Protein AF-G0EDU7-F1 (afdb_monomer)

Structure (mmCIF, N/CA/C/O backbone):
data_AF-G0EDU7-F1
#
_entry.id   AF-G0EDU7-F1
#
loop_
_atom_site.group_PDB
_atom_site.id
_atom_site.type_symbol
_atom_site.label_atom_id
_atom_site.label_alt_id
_atom_site.label_comp_id
_atom_site.label_asym_id
_atom_site.label_entity_id
_atom_site.label_seq_id
_atom_site.pdbx_PDB_ins_code
_atom_site.Cartn_x
_atom_site.Cartn_y
_atom_site.Cartn_z
_atom_site.occupancy
_atom_site.B_iso_or_equiv
_atom_site.auth_seq_id
_atom_site.auth_comp_id
_atom_site.auth_asym_id
_atom_site.auth_atom_id
_atom_site.pdbx_PDB_model_num
ATOM 1 N N . MET A 1 1 ? -3.456 8.277 18.766 1.00 66.62 1 MET A N 1
ATOM 2 C CA . MET A 1 1 ? -2.476 7.900 17.724 1.00 66.62 1 M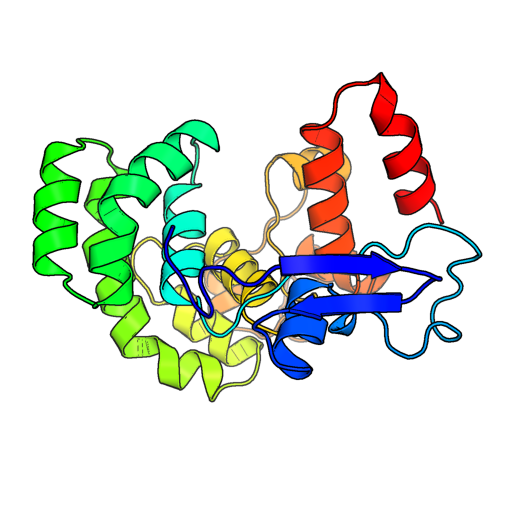ET A CA 1
ATOM 3 C C . MET A 1 1 ? -2.347 6.386 17.787 1.00 66.62 1 MET A C 1
ATOM 5 O O . MET A 1 1 ? -2.400 5.863 18.892 1.00 66.62 1 MET A O 1
ATOM 9 N N . TYR A 1 2 ? -2.324 5.695 16.650 1.00 85.62 2 TYR A N 1
ATOM 10 C CA . TYR A 1 2 ? -2.409 4.233 16.597 1.00 85.62 2 TYR A CA 1
ATOM 11 C C . TYR A 1 2 ? -1.360 3.681 15.631 1.00 85.62 2 TYR A C 1
ATOM 13 O O . TYR A 1 2 ? -1.034 4.357 14.657 1.00 85.62 2 TYR A O 1
ATOM 21 N N . GLY A 1 3 ? -0.895 2.457 15.873 1.00 89.06 3 GLY A N 1
ATOM 22 C CA . GLY A 1 3 ? 0.097 1.778 15.040 1.00 89.06 3 GLY A CA 1
ATOM 23 C C . GLY A 1 3 ? 1.295 1.268 15.835 1.00 89.06 3 GLY A C 1
ATOM 24 O O . GLY A 1 3 ? 1.445 1.538 17.034 1.00 89.06 3 GLY A O 1
ATOM 25 N N . TRP A 1 4 ? 2.138 0.502 15.158 1.00 92.94 4 TRP A N 1
ATOM 26 C CA . TRP A 1 4 ? 3.380 -0.038 15.681 1.00 92.94 4 TRP A CA 1
ATOM 27 C C . TRP A 1 4 ? 4.278 1.093 16.191 1.00 92.94 4 TRP A C 1
ATOM 29 O O . TRP A 1 4 ? 4.476 2.090 15.502 1.00 92.94 4 TRP A O 1
ATOM 39 N N . ARG A 1 5 ? 4.794 0.949 17.422 1.00 92.69 5 ARG A N 1
ATOM 40 C CA . ARG A 1 5 ? 5.644 1.957 18.093 1.00 92.69 5 ARG A CA 1
ATOM 41 C C . ARG A 1 5 ? 5.037 3.367 18.106 1.00 92.69 5 ARG A C 1
ATOM 43 O O . ARG A 1 5 ? 5.732 4.361 17.906 1.00 92.69 5 ARG A O 1
ATOM 50 N N . THR A 1 6 ? 3.730 3.464 18.351 1.00 91.31 6 THR A N 1
ATOM 51 C CA . THR A 1 6 ? 3.069 4.759 18.559 1.00 91.31 6 THR A CA 1
ATOM 52 C C . THR A 1 6 ? 3.861 5.611 19.561 1.00 91.31 6 THR A C 1
ATOM 54 O O . THR A 1 6 ? 4.122 5.161 20.674 1.00 91.31 6 THR A O 1
ATOM 57 N N . GLY A 1 7 ? 4.218 6.836 19.163 1.00 91.69 7 GLY A N 1
ATOM 58 C CA . GLY A 1 7 ? 5.042 7.752 19.959 1.00 91.69 7 GLY A CA 1
ATOM 59 C C . GLY A 1 7 ? 6.528 7.774 19.586 1.00 91.69 7 GLY A C 1
ATOM 60 O O . GLY A 1 7 ? 7.244 8.621 20.106 1.00 91.69 7 GLY A O 1
ATOM 61 N N . ALA A 1 8 ? 6.988 6.905 18.677 1.00 93.00 8 ALA A N 1
ATOM 62 C CA . ALA A 1 8 ? 8.341 6.987 18.134 1.00 93.00 8 ALA A CA 1
ATOM 63 C C . ALA A 1 8 ? 8.564 8.298 17.362 1.00 93.00 8 ALA A C 1
ATOM 65 O O . ALA A 1 8 ? 7.668 8.795 16.671 1.00 93.00 8 ALA A O 1
ATOM 66 N N . ILE A 1 9 ? 9.778 8.837 17.462 1.00 91.62 9 ILE A N 1
ATOM 67 C CA . ILE A 1 9 ? 10.173 10.110 16.851 1.00 91.62 9 ILE A CA 1
ATOM 68 C C . ILE A 1 9 ? 11.359 9.855 15.931 1.00 91.62 9 ILE A C 1
ATOM 70 O O . ILE A 1 9 ? 12.332 9.226 16.337 1.00 91.62 9 ILE A O 1
ATOM 74 N N . LEU A 1 10 ? 11.279 10.356 14.698 1.00 86.94 10 LEU A N 1
ATOM 75 C CA . LEU A 1 10 ? 12.377 10.329 13.735 1.00 86.94 10 LEU A CA 1
ATOM 76 C C . LEU A 1 10 ? 12.839 11.757 13.466 1.00 86.94 10 LEU A C 1
ATOM 78 O O . LEU A 1 10 ? 12.017 12.644 13.231 1.00 86.94 10 LEU A O 1
ATOM 82 N N . TRP A 1 11 ? 14.150 11.962 13.442 1.00 85.94 11 TRP A N 1
ATOM 83 C CA . TRP A 1 11 ? 14.758 13.238 13.068 1.00 85.94 11 TRP A CA 1
ATOM 84 C C . TRP A 1 11 ? 16.013 13.016 12.227 1.00 85.94 11 TRP A C 1
ATOM 86 O O . TRP A 1 11 ? 16.486 11.890 12.064 1.00 85.94 11 TRP A O 1
ATOM 96 N N . ALA A 1 12 ? 16.534 14.099 11.660 1.00 81.75 12 ALA A N 1
ATOM 97 C CA . ALA A 1 12 ? 17.800 14.100 10.946 1.00 81.75 12 ALA A CA 1
ATOM 98 C C . ALA A 1 12 ? 18.801 15.009 11.668 1.00 81.75 12 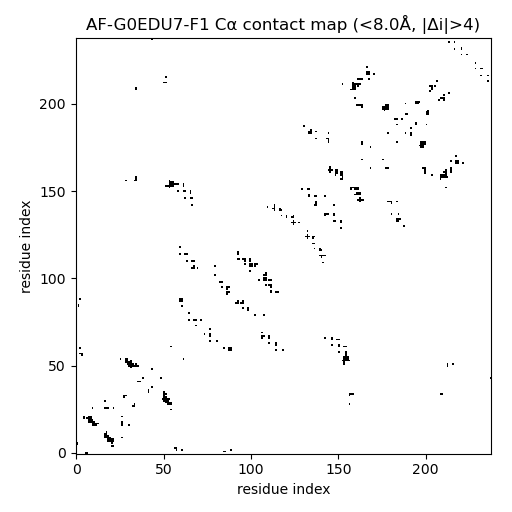ALA A C 1
ATOM 100 O O . ALA A 1 12 ? 18.442 16.110 12.080 1.00 81.75 12 ALA A O 1
ATOM 101 N N . GLU A 1 13 ? 20.043 14.552 11.797 1.00 79.62 13 GLU A N 1
ATOM 102 C CA . GLU A 1 13 ? 21.138 15.256 12.473 1.00 79.62 13 GLU A CA 1
ATOM 103 C C . GLU A 1 13 ? 22.459 14.895 11.788 1.00 79.62 13 GLU A C 1
ATOM 105 O O . GLU A 1 13 ? 22.724 13.718 11.560 1.00 79.62 13 GLU A O 1
ATOM 110 N N . ASP A 1 14 ? 23.266 15.884 11.396 1.00 73.62 14 ASP A N 1
ATOM 111 C CA . ASP A 1 14 ? 24.604 15.689 10.807 1.00 73.62 14 ASP A CA 1
ATOM 112 C C . ASP A 1 14 ? 24.693 14.583 9.734 1.00 73.62 14 ASP A C 1
ATOM 114 O O . ASP A 1 14 ? 25.561 13.707 9.759 1.00 73.62 14 ASP A O 1
ATOM 118 N N . ARG A 1 15 ? 23.769 14.624 8.759 1.00 71.94 15 ARG A N 1
ATOM 119 C CA . ARG A 1 15 ? 23.617 13.642 7.658 1.00 71.94 15 ARG A CA 1
ATOM 120 C C . ARG A 1 15 ? 23.214 12.224 8.099 1.00 71.94 15 ARG A C 1
ATOM 122 O O . ARG A 1 15 ? 23.274 11.295 7.295 1.00 71.94 15 ARG A O 1
ATOM 129 N N . ARG A 1 16 ? 22.781 12.041 9.343 1.00 73.81 16 ARG A N 1
ATOM 130 C CA . ARG A 1 16 ? 22.218 10.795 9.875 1.00 73.81 16 ARG A CA 1
ATOM 131 C C . ARG A 1 16 ? 20.710 10.930 10.016 1.00 73.81 16 ARG A C 1
ATOM 133 O O . ARG A 1 16 ? 20.193 12.027 10.215 1.00 73.81 16 ARG A O 1
ATOM 140 N N . VAL A 1 17 ? 20.017 9.800 9.923 1.00 81.56 17 VAL A N 1
ATOM 141 C CA . VAL A 1 17 ? 18.629 9.689 10.376 1.00 81.56 17 VAL A CA 1
ATOM 142 C C . VAL A 1 17 ? 18.669 8.993 11.725 1.00 81.56 17 VAL A C 1
ATOM 144 O O . VAL A 1 17 ? 19.277 7.930 11.853 1.00 81.56 17 VAL A O 1
ATOM 147 N N . CYS A 1 18 ? 18.054 9.613 12.718 1.00 84.38 18 CYS A N 1
ATOM 148 C CA . CYS A 1 18 ? 18.038 9.172 14.100 1.00 84.38 18 CYS A CA 1
ATOM 149 C C . CYS A 1 18 ? 16.606 8.832 14.518 1.00 84.38 18 CYS A C 1
ATOM 151 O O . CYS A 1 18 ? 15.637 9.241 13.867 1.00 84.38 18 CYS A O 1
ATOM 153 N N . CYS A 1 19 ? 16.478 8.057 15.591 1.00 88.31 19 CYS A N 1
ATOM 154 C CA . CYS A 1 19 ? 15.183 7.650 16.103 1.00 88.31 19 CYS A CA 1
ATOM 155 C C . CYS A 1 19 ? 15.189 7.442 17.612 1.00 88.31 19 CYS A C 1
ATOM 157 O O . CYS A 1 19 ? 16.144 6.902 18.169 1.00 88.31 19 CYS A O 1
ATOM 159 N N . GLU A 1 20 ? 14.073 7.796 18.237 1.00 93.81 20 GLU A N 1
ATOM 160 C CA . GLU A 1 20 ? 13.745 7.494 19.621 1.00 93.81 20 GLU A CA 1
ATOM 161 C C . GLU A 1 20 ? 12.499 6.608 19.639 1.00 93.81 20 GLU A C 1
ATOM 163 O O . GLU A 1 20 ? 11.532 6.849 18.912 1.00 93.81 20 GLU A O 1
ATOM 168 N N . GLY A 1 21 ? 12.532 5.552 20.454 1.00 93.06 21 GLY A N 1
ATOM 169 C CA . GLY A 1 21 ? 11.418 4.613 20.565 1.00 93.06 21 GLY A CA 1
ATOM 170 C C . GLY A 1 21 ? 11.284 3.629 19.398 1.00 93.06 21 GLY A C 1
ATOM 171 O O . GLY A 1 21 ? 10.251 2.969 19.304 1.00 93.06 21 GLY A O 1
ATOM 172 N N . CYS A 1 22 ? 12.302 3.487 18.539 1.00 89.94 22 CYS A N 1
ATOM 173 C CA . CYS A 1 22 ? 12.311 2.490 17.468 1.00 89.94 22 CYS A CA 1
ATOM 174 C C . CYS A 1 22 ? 13.626 1.710 17.346 1.00 89.94 22 CYS A C 1
ATOM 176 O O . CYS A 1 22 ? 14.671 2.097 17.866 1.00 89.94 22 CYS A O 1
ATOM 178 N N . LEU A 1 23 ? 13.548 0.574 16.662 1.00 90.31 23 LEU A N 1
ATOM 179 C CA . LEU A 1 23 ? 14.652 -0.319 16.339 1.00 90.31 23 LEU A CA 1
ATOM 180 C C . LEU A 1 23 ? 15.302 0.063 15.003 1.00 90.31 23 LEU A C 1
ATOM 182 O O . LEU A 1 23 ? 14.703 0.725 14.157 1.00 90.31 23 LEU A O 1
ATOM 186 N N . LEU A 1 24 ? 16.522 -0.422 14.764 1.00 85.38 24 LEU A N 1
ATOM 187 C CA . LE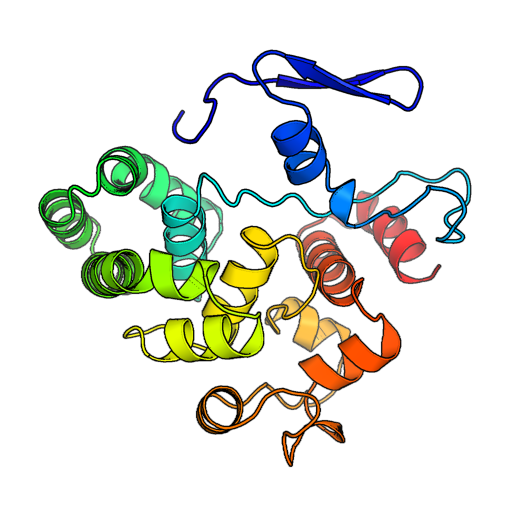U A 1 24 ? 17.271 -0.121 13.538 1.00 85.38 24 LEU A CA 1
ATOM 188 C C . LEU A 1 24 ? 16.524 -0.531 12.255 1.00 85.38 24 LEU A C 1
ATOM 190 O O . LEU A 1 24 ? 16.523 0.206 11.273 1.00 85.38 24 LEU A O 1
ATOM 194 N N . ASN A 1 25 ? 15.875 -1.694 12.245 1.00 87.38 25 ASN A N 1
ATOM 195 C CA . ASN A 1 25 ? 15.089 -2.160 11.099 1.00 87.38 25 ASN A CA 1
ATOM 196 C C . ASN A 1 25 ? 13.840 -1.296 10.845 1.00 87.38 25 ASN A C 1
ATOM 198 O O . ASN A 1 25 ? 13.462 -1.104 9.689 1.00 87.38 25 ASN A O 1
ATOM 202 N N . GLU A 1 26 ? 13.223 -0.768 11.903 1.00 91.62 26 GLU A N 1
ATOM 203 C CA . GLU A 1 26 ? 12.099 0.174 11.836 1.00 91.62 26 GLU A CA 1
ATOM 204 C C . GLU A 1 26 ? 12.579 1.522 11.279 1.00 91.62 26 GLU A C 1
ATOM 206 O O . GLU A 1 26 ? 12.010 2.032 10.316 1.00 91.62 26 GLU A O 1
ATOM 211 N N . LEU A 1 27 ? 13.707 2.037 11.782 1.00 88.44 27 LEU A N 1
ATOM 212 C CA . LEU A 1 27 ? 14.360 3.239 11.266 1.00 88.44 27 LEU A CA 1
ATOM 213 C C . LEU A 1 27 ? 14.691 3.110 9.775 1.00 88.44 27 LEU A C 1
ATOM 215 O O . LEU A 1 27 ? 14.360 4.003 8.999 1.00 88.44 27 LEU A O 1
ATOM 219 N N . ILE A 1 28 ? 15.289 1.995 9.345 1.00 86.44 28 ILE A N 1
ATOM 220 C CA . ILE A 1 28 ? 15.593 1.727 7.929 1.00 86.44 28 ILE A CA 1
ATOM 221 C C . ILE A 1 28 ? 14.313 1.718 7.078 1.00 86.44 28 ILE A C 1
ATOM 223 O O . ILE A 1 28 ? 14.299 2.283 5.983 1.00 86.44 28 ILE A O 1
ATOM 227 N N . ALA A 1 29 ? 13.236 1.103 7.575 1.00 90.00 29 ALA A N 1
ATOM 228 C CA . ALA A 1 29 ? 11.953 1.016 6.880 1.00 90.00 29 ALA A CA 1
ATOM 229 C C . ALA A 1 29 ? 11.286 2.387 6.712 1.00 90.00 29 ALA A C 1
ATOM 231 O O . ALA A 1 29 ? 10.893 2.767 5.608 1.00 90.00 29 ALA A O 1
ATOM 232 N N . TRP A 1 30 ? 11.186 3.145 7.801 1.00 90.06 30 TRP A N 1
ATOM 233 C CA . TRP A 1 30 ? 10.454 4.406 7.840 1.00 90.06 30 TRP A CA 1
ATOM 234 C C . TRP A 1 30 ? 11.227 5.567 7.226 1.00 90.06 30 TRP A C 1
ATOM 236 O O . TRP A 1 30 ? 10.621 6.413 6.574 1.00 90.06 30 TRP A O 1
ATOM 246 N N . SER A 1 31 ? 12.555 5.586 7.356 1.00 85.75 31 SER A N 1
ATOM 247 C CA . SER A 1 31 ? 13.408 6.566 6.665 1.00 85.75 31 SER A CA 1
ATOM 248 C C . SER A 1 31 ? 13.463 6.345 5.151 1.00 85.75 31 SER A C 1
ATOM 250 O O . SER A 1 31 ? 13.850 7.241 4.405 1.00 85.75 31 SER A O 1
ATOM 252 N N . GLY A 1 32 ? 13.098 5.147 4.685 1.00 86.19 32 GLY A N 1
ATOM 253 C CA . GLY A 1 32 ? 13.228 4.758 3.287 1.00 86.19 32 GLY A CA 1
ATOM 254 C C . GLY A 1 32 ? 14.664 4.451 2.854 1.00 86.19 32 GLY A C 1
ATOM 255 O O . GLY A 1 32 ? 14.895 4.238 1.663 1.00 86.19 32 GLY A O 1
ATOM 256 N N . LEU A 1 33 ? 15.611 4.368 3.801 1.00 81.00 33 LEU A N 1
ATOM 257 C CA . LEU A 1 33 ? 17.003 3.985 3.542 1.00 81.00 33 LEU A CA 1
ATOM 258 C C . LEU A 1 33 ? 17.122 2.593 2.912 1.00 81.00 33 LEU A C 1
ATOM 260 O O . LEU A 1 33 ? 18.094 2.314 2.230 1.00 81.00 33 LEU A O 1
ATOM 264 N N . TRP A 1 34 ? 16.123 1.724 3.062 1.00 84.38 34 TRP A N 1
ATOM 265 C CA . TRP A 1 34 ? 16.099 0.428 2.376 1.00 84.38 34 TRP A CA 1
ATOM 266 C C . TRP A 1 34 ? 16.102 0.535 0.838 1.00 84.38 34 TRP A C 1
ATOM 268 O O . TRP A 1 34 ? 16.494 -0.415 0.164 1.00 84.38 34 TRP A O 1
ATOM 278 N N . MET A 1 35 ? 15.662 1.666 0.267 1.00 78.94 35 MET A N 1
ATOM 279 C CA . MET A 1 35 ? 15.722 1.910 -1.182 1.00 78.94 35 MET A CA 1
ATOM 280 C C . MET A 1 35 ? 17.100 2.367 -1.646 1.00 78.94 35 MET A C 1
ATOM 282 O O . MET A 1 35 ? 17.453 2.189 -2.814 1.00 78.94 35 MET A O 1
ATOM 286 N N . THR A 1 36 ? 17.863 2.968 -0.740 1.00 66.31 36 THR A N 1
ATOM 287 C CA . THR A 1 36 ? 19.258 3.305 -0.946 1.00 66.31 36 THR A CA 1
ATOM 288 C C . THR A 1 36 ? 20.083 2.130 -0.432 1.00 66.31 36 THR A C 1
ATOM 290 O O . THR A 1 36 ? 20.423 2.062 0.744 1.00 66.31 36 THR A O 1
ATOM 293 N N . GLY A 1 37 ? 20.502 1.212 -1.305 1.00 56.34 37 GLY A N 1
ATOM 294 C CA . GLY A 1 37 ? 21.804 0.577 -1.031 1.00 56.34 37 GLY A CA 1
ATOM 295 C C . GLY A 1 37 ? 22.886 1.671 -0.869 1.00 56.34 37 GLY A C 1
ATOM 296 O O . GLY A 1 37 ? 22.579 2.854 -1.025 1.00 56.34 37 GLY A O 1
ATOM 297 N N . SER A 1 38 ? 24.126 1.298 -0.536 1.00 41.84 38 SER A N 1
ATOM 298 C CA . SER A 1 38 ? 25.236 2.227 -0.231 1.00 41.84 38 SER A CA 1
ATOM 299 C C . SER A 1 38 ? 25.100 3.604 -0.916 1.00 41.84 38 SER A C 1
ATOM 301 O O . SER A 1 38 ? 24.955 3.644 -2.140 1.00 41.84 38 SER A O 1
ATOM 303 N N . PRO A 1 39 ? 25.172 4.736 -0.184 1.00 38.84 39 PRO A N 1
ATOM 304 C CA . PRO A 1 39 ? 25.014 6.088 -0.739 1.00 38.84 39 PRO A CA 1
ATOM 305 C C . PRO A 1 39 ? 25.857 6.381 -1.995 1.00 38.84 39 PRO A C 1
ATOM 307 O O . PRO A 1 39 ? 25.528 7.281 -2.762 1.00 38.84 39 PRO A O 1
ATOM 310 N N . ARG A 1 40 ? 26.932 5.611 -2.225 1.00 35.94 40 ARG A N 1
ATOM 311 C CA . ARG A 1 40 ? 27.807 5.698 -3.404 1.00 35.94 40 ARG A CA 1
ATOM 312 C C . ARG A 1 40 ? 27.246 5.025 -4.661 1.00 35.94 40 ARG A C 1
ATOM 314 O O . ARG A 1 40 ? 27.572 5.459 -5.759 1.00 35.94 40 ARG A O 1
ATOM 321 N N . ASP A 1 41 ? 26.390 4.018 -4.524 1.00 37.97 41 ASP A N 1
ATOM 322 C CA . ASP A 1 41 ? 25.959 3.148 -5.632 1.00 37.97 41 ASP A CA 1
ATOM 323 C C . ASP A 1 41 ? 24.887 3.789 -6.522 1.00 37.97 41 ASP A C 1
ATOM 325 O O . ASP A 1 41 ? 24.438 3.204 -7.508 1.00 37.97 41 ASP A O 1
ATOM 329 N N . PHE A 1 42 ? 24.447 4.998 -6.175 1.00 41.88 42 PHE A N 1
ATOM 330 C CA . PHE A 1 42 ? 23.214 5.555 -6.707 1.00 41.88 42 PHE A CA 1
ATOM 331 C C . PHE A 1 42 ? 23.335 6.913 -7.380 1.00 41.88 42 PHE A C 1
ATOM 333 O O . PHE A 1 42 ? 22.308 7.401 -7.858 1.00 41.88 42 PHE A O 1
ATOM 340 N N . GLY A 1 43 ? 24.547 7.473 -7.474 1.00 33.62 43 GLY A N 1
ATOM 341 C CA . GLY A 1 43 ? 24.834 8.677 -8.266 1.00 33.62 43 GLY A CA 1
ATOM 342 C C . GLY A 1 43 ? 24.045 9.920 -7.849 1.00 33.62 43 GLY A C 1
ATOM 343 O O . GLY A 1 43 ? 24.037 10.912 -8.571 1.00 33.62 43 GLY A O 1
ATOM 344 N N . LEU A 1 44 ? 23.377 9.879 -6.695 1.00 37.34 44 LEU A N 1
ATOM 345 C CA . LEU A 1 44 ? 22.751 11.049 -6.111 1.00 37.34 44 LEU A CA 1
ATOM 346 C C . LEU A 1 44 ? 23.899 11.887 -5.548 1.00 37.34 44 LEU A C 1
ATOM 348 O O . LEU A 1 44 ? 24.589 11.450 -4.628 1.00 37.34 44 LEU A O 1
ATOM 352 N N . GLY A 1 45 ? 24.151 13.048 -6.156 1.00 38.22 45 GLY A N 1
ATOM 353 C CA . GL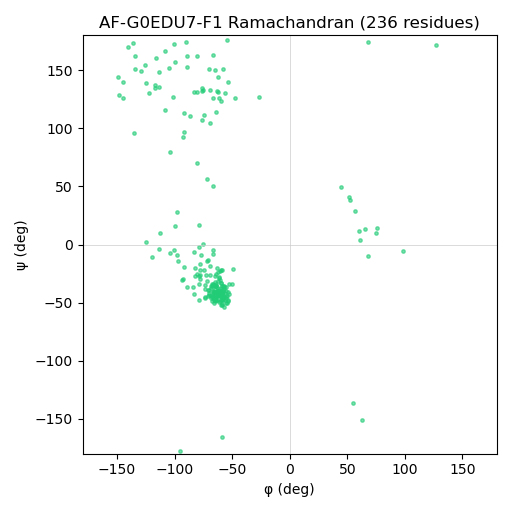Y A 1 45 ? 25.070 14.048 -5.614 1.00 38.22 45 GLY A CA 1
ATOM 354 C C . GLY A 1 45 ? 24.642 14.517 -4.218 1.00 38.22 45 GLY A C 1
ATOM 355 O O . GLY A 1 45 ? 23.778 13.917 -3.584 1.00 38.22 45 GLY A O 1
ATOM 356 N N . GLU A 1 46 ? 25.214 15.619 -3.735 1.00 41.41 46 GLU A N 1
ATOM 357 C CA . GLU A 1 46 ? 24.902 16.241 -2.433 1.00 41.41 46 GLU A CA 1
ATOM 358 C C . GLU A 1 46 ? 23.470 16.837 -2.350 1.00 41.41 46 GLU A C 1
ATOM 360 O O . GLU A 1 46 ? 23.269 17.997 -2.000 1.00 41.41 46 GLU A O 1
ATOM 365 N N . GLY A 1 47 ? 22.451 16.060 -2.718 1.00 43.19 47 GLY A N 1
ATOM 366 C CA . GLY A 1 47 ? 21.035 16.390 -2.652 1.00 43.19 47 GLY A CA 1
ATOM 367 C C . GLY A 1 47 ? 20.311 15.604 -1.553 1.00 43.19 47 GLY A C 1
ATOM 368 O O . GLY A 1 47 ? 20.846 14.637 -1.007 1.00 43.19 47 GLY A O 1
ATOM 369 N N . PRO A 1 48 ? 19.077 16.008 -1.204 1.00 50.44 48 PRO A N 1
ATOM 370 C CA . PRO A 1 48 ? 18.286 15.319 -0.194 1.00 50.44 48 PRO A CA 1
ATOM 371 C C . PRO A 1 48 ? 18.011 13.872 -0.617 1.00 50.44 48 PRO A C 1
ATOM 373 O O . PRO A 1 48 ? 17.472 13.620 -1.696 1.00 50.44 48 PRO A O 1
ATOM 376 N N . VAL A 1 49 ? 18.352 12.921 0.254 1.00 61.91 49 VAL A N 1
ATOM 377 C CA . VAL A 1 49 ? 17.995 11.510 0.082 1.00 61.91 49 VAL A CA 1
ATOM 378 C C . VAL A 1 49 ? 16.484 11.385 0.259 1.00 61.91 49 VAL A C 1
ATOM 380 O O . VAL A 1 49 ? 15.978 11.476 1.376 1.00 61.91 49 VAL A O 1
ATOM 383 N N . ILE A 1 50 ? 15.748 11.209 -0.841 1.00 67.75 50 ILE A N 1
ATOM 384 C CA . ILE A 1 50 ? 14.322 10.877 -0.775 1.00 67.75 50 ILE A CA 1
ATOM 385 C C . ILE A 1 50 ? 14.177 9.360 -0.784 1.00 67.75 50 ILE A C 1
ATOM 387 O O . ILE A 1 50 ? 14.473 8.701 -1.779 1.00 67.75 50 ILE A O 1
ATOM 391 N N . GLY A 1 51 ? 13.704 8.826 0.336 1.00 78.75 51 GLY A N 1
ATOM 392 C CA . GLY A 1 51 ? 13.322 7.430 0.484 1.00 78.75 51 GLY A CA 1
ATOM 393 C C . GLY A 1 51 ? 11.810 7.227 0.395 1.00 78.75 51 GLY A C 1
ATOM 394 O O . GLY A 1 51 ? 11.024 8.176 0.373 1.00 78.75 51 GLY A O 1
ATOM 395 N N . LEU A 1 52 ? 11.401 5.962 0.363 1.00 86.62 52 LEU A N 1
ATOM 396 C CA . LEU A 1 52 ? 10.004 5.560 0.479 1.00 86.62 52 LEU A CA 1
ATOM 397 C C . LEU A 1 52 ? 9.781 4.905 1.838 1.00 86.62 52 LEU A C 1
ATOM 399 O O . LEU A 1 52 ? 10.340 3.846 2.107 1.00 86.62 52 LEU A O 1
ATOM 403 N N . SER A 1 53 ? 8.958 5.505 2.688 1.00 91.25 53 SER A N 1
ATOM 404 C CA . SER A 1 53 ? 8.611 4.901 3.974 1.00 91.25 53 SER A CA 1
ATOM 405 C C . SER A 1 53 ? 7.745 3.657 3.773 1.00 91.25 53 SER A C 1
ATOM 407 O O . SER A 1 53 ? 6.756 3.698 3.039 1.00 91.25 53 SER A O 1
ATOM 409 N N . VAL A 1 54 ? 8.090 2.567 4.457 1.00 93.94 54 VAL A N 1
ATOM 410 C CA . VAL A 1 54 ? 7.299 1.325 4.490 1.00 93.94 54 VAL A CA 1
ATOM 411 C C . VAL A 1 54 ? 7.080 0.886 5.931 1.00 93.94 54 VAL A C 1
ATOM 413 O O . VAL A 1 54 ? 7.935 1.125 6.779 1.00 93.94 54 VAL A O 1
ATOM 416 N N . SER A 1 55 ? 5.959 0.227 6.224 1.00 94.94 55 SER A N 1
ATOM 417 C CA . SER A 1 55 ? 5.741 -0.409 7.530 1.00 94.94 55 SER A CA 1
ATOM 418 C C . SER A 1 55 ? 5.156 -1.811 7.348 1.00 94.94 55 SER A C 1
ATOM 420 O O . SER A 1 55 ? 3.944 -1.960 7.193 1.00 94.94 55 SER A O 1
ATOM 422 N N . PRO A 1 56 ? 5.981 -2.872 7.361 1.00 93.62 56 PRO A N 1
ATOM 423 C CA . PRO A 1 56 ? 5.465 -4.241 7.389 1.00 93.62 56 PRO A CA 1
ATOM 424 C C . PRO A 1 56 ? 4.670 -4.553 8.670 1.00 93.62 56 PRO A C 1
ATOM 426 O O . PRO A 1 56 ? 3.871 -5.484 8.670 1.00 93.62 56 PRO A O 1
ATOM 429 N N . TRP A 1 57 ? 4.865 -3.790 9.752 1.00 95.31 57 TRP A N 1
ATOM 430 C CA . TRP A 1 57 ? 4.203 -4.015 11.045 1.00 95.31 57 TRP A CA 1
ATOM 431 C C . TRP A 1 57 ? 2.790 -3.426 11.122 1.00 95.31 57 TRP A C 1
ATOM 433 O O . TRP A 1 57 ? 1.945 -3.951 11.843 1.00 95.31 57 TRP A O 1
ATOM 443 N N . ASP A 1 58 ? 2.511 -2.377 10.344 1.00 96.12 58 ASP A N 1
ATOM 444 C CA . ASP A 1 58 ? 1.199 -1.717 10.268 1.00 96.12 58 ASP A CA 1
ATOM 445 C C . ASP A 1 58 ? 0.370 -2.195 9.073 1.00 96.12 58 ASP A C 1
ATOM 447 O O . ASP A 1 58 ? -0.462 -1.467 8.525 1.00 96.12 58 ASP A O 1
ATOM 451 N N . ASP A 1 59 ? 0.593 -3.431 8.643 1.00 97.44 59 ASP A N 1
ATOM 452 C CA . ASP A 1 59 ? 0.067 -3.982 7.401 1.00 97.44 59 ASP A CA 1
ATOM 453 C C . ASP A 1 59 ? -1.457 -3.850 7.259 1.00 97.44 59 ASP A C 1
ATOM 455 O O . ASP A 1 59 ? -1.951 -3.471 6.195 1.00 97.44 59 ASP A O 1
ATOM 459 N N . LYS A 1 60 ? -2.205 -4.074 8.345 1.00 97.94 60 LYS A N 1
ATOM 460 C CA . LYS A 1 60 ? -3.667 -3.903 8.390 1.00 97.94 60 LYS A CA 1
ATOM 461 C C . LYS A 1 60 ? -4.107 -2.447 8.225 1.00 97.94 60 LYS A C 1
ATOM 463 O O . LYS A 1 60 ? -5.088 -2.177 7.525 1.00 97.94 60 LYS A O 1
ATOM 468 N N . LEU A 1 61 ? -3.397 -1.505 8.848 1.00 97.81 61 LEU A N 1
ATOM 469 C CA . LEU A 1 61 ? -3.684 -0.071 8.732 1.00 97.81 61 LEU A CA 1
ATOM 470 C C . LEU A 1 61 ? -3.345 0.433 7.327 1.00 97.81 61 LEU A C 1
ATOM 472 O O . LEU A 1 61 ? -4.128 1.169 6.721 1.00 97.81 61 LEU A O 1
ATOM 476 N N . ILE A 1 62 ? -2.218 -0.015 6.772 1.00 97.75 62 ILE A N 1
ATOM 477 C CA . ILE A 1 62 ? -1.802 0.309 5.407 1.00 97.75 62 ILE A CA 1
ATOM 478 C C . ILE A 1 62 ? -2.787 -0.279 4.397 1.00 97.75 62 ILE A C 1
ATOM 480 O O . ILE A 1 62 ? -3.281 0.445 3.535 1.00 97.75 62 ILE A O 1
ATOM 484 N N . PHE A 1 63 ? -3.151 -1.557 4.525 1.00 98.50 63 PHE A N 1
ATOM 485 C CA . PHE A 1 63 ? -4.174 -2.174 3.680 1.00 98.50 63 PHE A CA 1
ATOM 486 C C . PHE A 1 63 ? -5.486 -1.379 3.717 1.00 98.50 63 PHE A C 1
ATOM 488 O O . PHE A 1 63 ? -6.010 -1.007 2.666 1.00 98.50 63 PHE A O 1
ATOM 495 N N . SER A 1 64 ? -5.981 -1.065 4.917 1.00 98.31 64 SER A N 1
ATOM 496 C CA . SER A 1 64 ? -7.258 -0.368 5.104 1.00 98.31 64 SER A CA 1
ATOM 497 C C . SER A 1 64 ? -7.233 1.055 4.547 1.00 98.31 64 SER A C 1
ATOM 499 O O . SER A 1 64 ? -8.134 1.440 3.805 1.00 98.31 64 SER A O 1
ATOM 501 N N . SER A 1 65 ? -6.182 1.828 4.823 1.00 97.62 65 SER A N 1
ATOM 502 C CA . SER A 1 65 ? -6.038 3.196 4.306 1.00 97.62 65 SER A CA 1
ATOM 503 C C . SER A 1 65 ? -5.941 3.233 2.776 1.00 97.62 65 SER A C 1
ATOM 505 O O . SER A 1 65 ? -6.617 4.039 2.131 1.00 97.62 65 SER A O 1
ATOM 507 N N . ILE A 1 66 ? -5.188 2.310 2.167 1.00 97.38 66 ILE A N 1
ATOM 508 C CA . ILE A 1 66 ? -5.105 2.167 0.708 1.00 97.38 66 ILE A CA 1
ATOM 509 C C . ILE A 1 66 ? -6.464 1.766 0.136 1.00 97.38 66 ILE A C 1
ATOM 511 O O . ILE A 1 66 ? -6.902 2.350 -0.859 1.00 97.38 66 ILE A O 1
ATOM 515 N N . PHE A 1 67 ? -7.147 0.799 0.749 1.00 98.00 67 PHE A N 1
ATOM 516 C CA . PHE A 1 67 ? -8.467 0.357 0.312 1.00 98.00 67 PHE A CA 1
ATOM 517 C C . PHE A 1 67 ? -9.480 1.507 0.338 1.00 98.00 67 PHE A C 1
ATOM 519 O O . PHE A 1 67 ? -10.214 1.715 -0.631 1.00 98.00 67 PHE A O 1
ATOM 526 N N . LEU A 1 68 ? -9.479 2.300 1.408 1.00 97.12 68 LEU A N 1
ATOM 527 C CA . LEU A 1 68 ? -10.359 3.454 1.561 1.00 97.12 68 LEU A CA 1
ATOM 528 C C . LEU A 1 68 ? -10.005 4.603 0.612 1.00 97.12 68 LEU A C 1
ATOM 530 O O . LEU A 1 68 ? -10.900 5.348 0.229 1.00 97.12 68 LEU A O 1
ATOM 534 N N . SER A 1 69 ? -8.748 4.725 0.171 1.00 94.06 69 SER A N 1
ATOM 535 C CA . SER A 1 69 ? -8.279 5.790 -0.738 1.00 94.06 69 SER A CA 1
ATOM 536 C C . SER A 1 69 ? -8.867 5.741 -2.159 1.00 94.06 69 SER A C 1
ATOM 538 O O . SER A 1 69 ? -8.621 6.627 -2.986 1.00 94.06 69 SER A O 1
ATOM 540 N N . GLN A 1 70 ? -9.652 4.713 -2.479 1.00 90.31 70 GLN A N 1
ATOM 541 C CA . GLN A 1 70 ? -10.292 4.563 -3.780 1.00 90.31 70 GLN A CA 1
ATOM 542 C C . GLN A 1 70 ? -11.295 5.693 -4.047 1.00 90.31 70 GLN A C 1
ATOM 544 O O . GLN A 1 70 ? -12.345 5.773 -3.412 1.00 90.31 70 GLN A O 1
ATOM 549 N N . ASN A 1 71 ? -10.990 6.536 -5.040 1.00 86.62 71 ASN A N 1
ATOM 550 C CA . ASN A 1 71 ? -11.857 7.624 -5.514 1.00 86.62 71 ASN A CA 1
ATOM 551 C C . ASN A 1 71 ? -12.351 8.558 -4.393 1.00 86.62 71 ASN A C 1
ATOM 553 O O . ASN A 1 71 ? -13.494 9.006 -4.409 1.00 86.62 71 ASN A O 1
ATOM 557 N N . THR A 1 72 ? -11.492 8.857 -3.419 1.00 90.62 72 THR A N 1
ATOM 558 C CA . THR A 1 72 ? -11.807 9.760 -2.305 1.00 90.62 72 THR A CA 1
ATOM 559 C C . THR A 1 72 ? -10.648 10.722 -2.034 1.00 90.62 72 THR A C 1
ATOM 561 O O . THR A 1 72 ? -9.580 10.615 -2.643 1.00 90.62 72 THR A O 1
ATOM 564 N N . SER A 1 73 ? -10.855 11.683 -1.135 1.00 89.31 73 SER A N 1
ATOM 565 C CA . SER A 1 73 ? -9.811 12.599 -0.676 1.00 8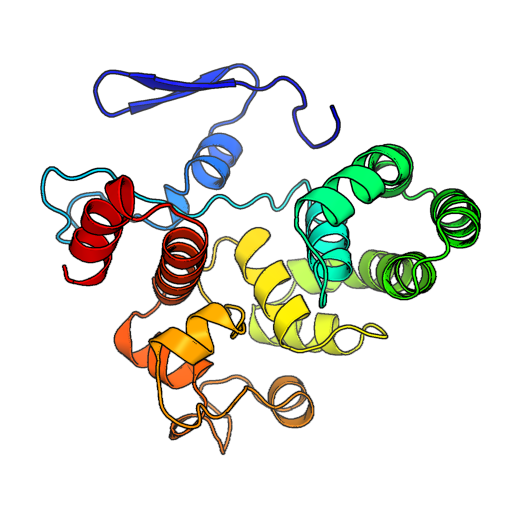9.31 73 SER A CA 1
ATOM 566 C C . SER A 1 73 ? -9.057 12.035 0.528 1.00 89.31 73 SER A C 1
ATOM 568 O O . SER A 1 73 ? -9.612 11.292 1.337 1.00 89.31 73 SER A O 1
ATOM 570 N N . TYR A 1 74 ? -7.798 12.447 0.677 1.00 87.69 74 TYR A N 1
ATOM 571 C CA . TYR A 1 74 ? -6.965 12.093 1.827 1.00 87.69 74 TYR A CA 1
ATOM 572 C C . TYR A 1 74 ? -7.631 12.466 3.163 1.00 87.69 74 TYR A C 1
ATOM 574 O O . TYR A 1 74 ? -7.710 11.633 4.059 1.00 87.69 74 TYR A O 1
ATOM 582 N N . ALA A 1 75 ? -8.220 13.664 3.255 1.00 91.75 75 ALA A N 1
ATOM 583 C CA . ALA A 1 75 ? -8.930 14.120 4.452 1.00 91.75 75 ALA A CA 1
ATOM 584 C C . ALA A 1 75 ? -10.080 13.183 4.872 1.00 91.75 75 ALA A C 1
ATOM 586 O O . ALA A 1 75 ? -10.265 12.922 6.057 1.00 91.75 75 ALA A O 1
ATOM 587 N N . ARG A 1 76 ? -10.831 12.620 3.911 1.00 94.88 76 ARG A N 1
ATOM 588 C CA . ARG A 1 76 ? -11.896 11.649 4.218 1.00 94.88 76 ARG A CA 1
ATOM 589 C C . ARG A 1 76 ? -11.337 10.316 4.696 1.00 94.88 76 ARG A C 1
ATOM 591 O O . ARG A 1 76 ? -11.905 9.732 5.610 1.00 94.88 76 ARG A O 1
ATOM 598 N N . VAL A 1 77 ? -10.240 9.847 4.097 1.00 95.88 77 VAL A N 1
ATOM 599 C CA . VAL A 1 77 ? -9.561 8.627 4.559 1.00 95.88 77 VAL A CA 1
ATOM 600 C C . VAL A 1 77 ? -9.102 8.800 6.000 1.00 95.88 77 VAL A C 1
ATOM 602 O O . VAL A 1 77 ? -9.362 7.911 6.801 1.00 95.88 77 VAL A O 1
ATOM 605 N N . LEU A 1 78 ? -8.496 9.940 6.347 1.00 94.69 78 LEU A N 1
ATOM 606 C CA . LEU A 1 78 ? -8.085 10.229 7.722 1.00 94.69 78 LEU A CA 1
ATOM 607 C C . LEU A 1 78 ? -9.267 10.196 8.693 1.00 94.69 78 LEU A C 1
ATOM 609 O O . LEU A 1 78 ? -9.222 9.440 9.655 1.00 94.69 78 LEU A O 1
ATOM 613 N N . ALA A 1 79 ? -10.355 10.909 8.391 1.00 95.50 79 ALA A N 1
ATOM 614 C CA . ALA A 1 79 ? -11.542 10.936 9.249 1.00 95.50 79 ALA A CA 1
ATOM 615 C C . ALA A 1 79 ? -12.175 9.544 9.458 1.00 95.50 79 ALA A C 1
ATOM 617 O O . ALA A 1 79 ? -12.729 9.253 10.518 1.00 95.50 79 ALA A O 1
ATOM 618 N N . TRP A 1 80 ? -12.114 8.664 8.452 1.00 97.00 80 TRP A N 1
ATOM 619 C CA . TRP A 1 80 ? -12.541 7.271 8.609 1.00 97.00 80 TRP A CA 1
ATOM 620 C C . TRP A 1 80 ? -11.540 6.458 9.431 1.00 97.00 80 TRP A C 1
ATOM 622 O O . TRP A 1 80 ? -11.942 5.735 10.339 1.00 97.00 80 TRP A O 1
ATOM 632 N N . MET A 1 81 ? -10.244 6.582 9.144 1.00 97.00 81 MET A N 1
ATOM 633 C CA . MET A 1 81 ? -9.193 5.846 9.848 1.00 97.00 81 MET A CA 1
ATOM 634 C C . MET A 1 81 ? -9.114 6.225 11.328 1.00 97.00 81 MET A C 1
ATOM 636 O O . MET A 1 81 ? -8.919 5.335 12.142 1.00 97.00 81 MET A O 1
ATOM 640 N N . GLU A 1 82 ? -9.341 7.484 11.705 1.00 95.94 82 GLU A N 1
ATOM 641 C CA . GLU A 1 82 ? -9.407 7.913 13.113 1.00 95.94 82 GLU A CA 1
ATOM 642 C C . GLU A 1 82 ? -10.437 7.116 13.920 1.00 95.94 82 GLU A C 1
ATOM 644 O O . GLU A 1 82 ? -10.189 6.769 15.072 1.00 95.94 82 GLU A O 1
ATOM 649 N N . LYS A 1 83 ? -11.570 6.773 13.297 1.00 96.50 83 LYS A N 1
ATOM 650 C CA . LYS A 1 83 ? -12.645 6.001 13.930 1.00 96.50 83 LYS A CA 1
ATOM 651 C C . LYS A 1 83 ? -12.401 4.494 13.878 1.00 96.50 83 LYS A C 1
ATOM 653 O O . LYS A 1 83 ? -12.768 3.780 14.804 1.00 96.50 83 LYS A O 1
ATOM 658 N N . LEU A 1 84 ? -11.815 3.999 12.786 1.00 97.38 84 LEU A N 1
ATOM 659 C CA . LEU A 1 84 ? -11.706 2.562 12.512 1.00 97.38 84 LEU A CA 1
ATOM 660 C C . LEU A 1 84 ? -10.392 1.939 13.005 1.00 97.38 84 LEU A C 1
ATOM 662 O O . LEU A 1 84 ? -10.380 0.763 13.364 1.00 97.38 84 LEU A O 1
ATOM 666 N N . ALA A 1 85 ? -9.293 2.698 13.043 1.00 97.19 85 ALA A N 1
ATOM 667 C CA . ALA A 1 85 ? -7.954 2.199 13.365 1.00 97.19 85 ALA A CA 1
ATOM 668 C C . ALA A 1 85 ? -7.844 1.403 14.681 1.00 97.19 85 ALA A C 1
ATOM 670 O O . ALA A 1 85 ? -7.200 0.352 14.632 1.00 97.19 85 ALA A O 1
ATOM 671 N N . PRO A 1 86 ? -8.470 1.806 15.813 1.00 96.69 86 PRO A N 1
ATOM 672 C CA . PRO A 1 86 ? -8.389 1.023 17.050 1.00 96.69 86 PRO A CA 1
ATOM 673 C C . PRO A 1 86 ? -8.854 -0.421 16.839 1.00 96.69 86 PRO A C 1
ATOM 675 O O . PRO A 1 86 ? -8.179 -1.376 17.212 1.00 96.69 86 PRO A O 1
ATOM 678 N N . PHE A 1 87 ? -9.985 -0.578 16.153 1.00 98.00 87 PHE A N 1
ATOM 679 C CA . PHE A 1 87 ? -10.619 -1.871 15.923 1.00 98.00 87 PHE A CA 1
ATOM 680 C C . PHE A 1 87 ? -9.923 -2.675 14.823 1.00 98.00 87 PHE A C 1
ATOM 682 O O . PHE A 1 87 ? -9.907 -3.900 14.881 1.00 98.00 87 PHE A O 1
ATOM 689 N N . ILE A 1 88 ? -9.315 -2.003 13.840 1.00 97.94 88 ILE A N 1
ATOM 690 C CA . ILE A 1 88 ? -8.510 -2.655 12.799 1.00 97.94 88 ILE A CA 1
ATOM 691 C C . ILE A 1 88 ? -7.259 -3.303 13.407 1.00 97.94 88 ILE A C 1
ATOM 693 O O . ILE A 1 88 ? -6.912 -4.422 13.033 1.00 97.94 88 ILE A O 1
ATOM 697 N N . ILE A 1 89 ? -6.574 -2.621 14.329 1.00 95.62 89 ILE A N 1
ATOM 698 C CA . ILE A 1 89 ? -5.346 -3.134 14.962 1.00 95.62 89 ILE A CA 1
ATOM 699 C C . ILE A 1 89 ? -5.650 -4.350 15.823 1.00 95.62 89 ILE A C 1
ATOM 701 O O . ILE A 1 89 ? -4.952 -5.357 15.717 1.00 95.62 89 ILE A O 1
ATOM 705 N N . GLU A 1 90 ? -6.713 -4.253 16.619 1.00 95.81 90 GLU A N 1
ATOM 706 C CA . GLU A 1 90 ? -7.201 -5.318 17.495 1.00 95.81 90 GLU A CA 1
ATOM 707 C C . GLU A 1 90 ? -7.944 -6.431 16.738 1.00 95.81 90 GLU A C 1
ATOM 709 O O . GLU A 1 90 ? -8.428 -7.368 17.361 1.00 95.81 90 GLU A O 1
ATOM 714 N N . GLU A 1 91 ? -8.064 -6.319 15.409 1.00 97.00 91 GLU A N 1
ATOM 715 C CA . GLU A 1 91 ? -8.759 -7.279 14.541 1.00 97.00 91 GLU A CA 1
ATOM 716 C C . GLU A 1 91 ? -10.232 -7.522 14.943 1.00 97.00 91 GLU A C 1
ATOM 718 O O . GLU A 1 91 ? -10.812 -8.567 14.659 1.00 97.00 91 GLU A O 1
ATOM 723 N N . LYS A 1 92 ? -10.883 -6.519 15.549 1.00 98.00 92 LYS A N 1
ATOM 724 C CA . LYS A 1 92 ? -12.303 -6.536 15.942 1.00 98.00 92 LYS A CA 1
ATOM 725 C C . LYS A 1 92 ? -13.208 -6.221 14.748 1.00 98.00 92 LYS A C 1
ATOM 727 O O . LYS A 1 92 ? -13.803 -5.142 14.668 1.00 98.00 92 LYS A O 1
ATOM 732 N N . ILE A 1 93 ? -13.294 -7.148 13.796 1.00 97.81 93 ILE A N 1
ATOM 733 C CA . ILE A 1 93 ? -13.977 -6.945 12.506 1.00 97.81 93 ILE A CA 1
ATOM 734 C C . ILE A 1 93 ? -15.457 -6.592 12.665 1.00 97.81 93 ILE A C 1
ATOM 736 O O . ILE A 1 93 ? -15.952 -5.737 11.936 1.00 97.81 93 ILE A O 1
ATOM 740 N N . GLU A 1 94 ? -16.147 -7.158 13.647 1.00 97.69 94 GLU A N 1
ATOM 741 C CA . GLU A 1 94 ? -17.567 -6.896 13.907 1.00 97.69 94 GLU A CA 1
ATOM 742 C C . GLU A 1 94 ? -17.787 -5.434 14.323 1.00 97.69 94 GLU A C 1
ATOM 744 O O . GLU A 1 94 ? -18.767 -4.804 13.930 1.00 97.69 94 GLU A O 1
ATOM 749 N N . ARG A 1 95 ? -16.839 -4.849 15.071 1.00 97.88 95 ARG A N 1
ATOM 750 C CA . ARG A 1 95 ? -16.870 -3.420 15.417 1.00 97.88 95 ARG A CA 1
ATOM 751 C C . ARG A 1 95 ? -16.570 -2.535 14.214 1.00 97.88 95 ARG A C 1
ATOM 753 O O . ARG A 1 95 ? -17.220 -1.506 14.046 1.00 97.88 95 ARG A O 1
ATOM 760 N N . VAL A 1 96 ? -15.627 -2.943 13.362 1.00 98.00 96 VAL A N 1
ATOM 761 C CA . VAL A 1 96 ? -15.357 -2.255 12.088 1.00 98.00 96 VAL A CA 1
ATOM 762 C C . VAL A 1 96 ? -16.610 -2.266 11.207 1.00 98.00 96 VAL A C 1
ATOM 764 O O . VAL A 1 96 ? -16.933 -1.246 10.610 1.00 98.00 96 VAL A O 1
ATOM 767 N N . GLU A 1 97 ? -17.340 -3.381 11.154 1.00 97.69 97 GLU A N 1
ATOM 768 C CA . GLU A 1 97 ? -18.580 -3.534 10.387 1.00 97.69 97 GLU A CA 1
ATOM 769 C C . GL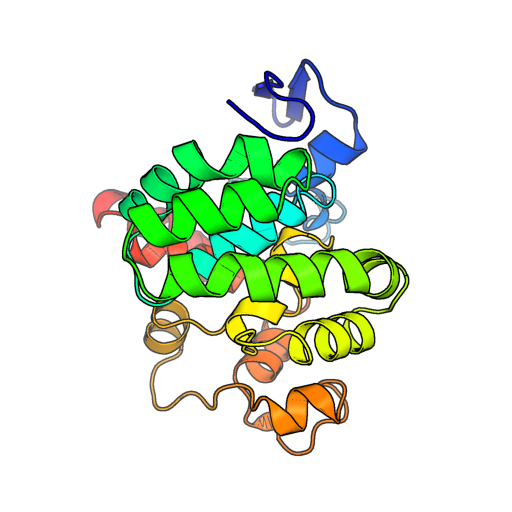U A 1 97 ? -19.710 -2.630 10.893 1.00 97.69 97 GLU A C 1
ATOM 771 O O . GLU A 1 97 ? -20.312 -1.910 10.094 1.00 97.69 97 GLU A O 1
ATOM 776 N N . GLN A 1 98 ? -19.936 -2.589 12.210 1.00 97.25 98 GLN A N 1
ATOM 777 C CA . GLN A 1 98 ? -20.919 -1.694 12.835 1.00 97.25 98 GLN A CA 1
ATOM 778 C C . GLN A 1 98 ? -20.646 -0.223 12.492 1.00 97.25 98 GLN A C 1
ATOM 780 O O . GLN A 1 98 ? -21.500 0.456 11.921 1.00 97.25 98 GLN A O 1
ATOM 785 N N . LEU A 1 99 ? -19.423 0.254 12.745 1.00 97.00 99 LEU A N 1
ATOM 786 C CA . LEU A 1 99 ? -19.044 1.637 12.442 1.00 97.00 99 LEU A CA 1
ATOM 787 C C . LEU A 1 99 ? -19.081 1.926 10.938 1.00 97.00 99 LEU A C 1
ATOM 789 O O . LEU A 1 99 ? -19.438 3.024 10.513 1.00 97.00 99 LEU A O 1
ATOM 793 N N . ALA A 1 100 ? -18.715 0.951 10.105 1.00 96.06 100 ALA A N 1
ATOM 794 C CA . ALA A 1 100 ? -18.752 1.116 8.663 1.00 96.06 100 ALA A CA 1
ATOM 795 C C . ALA A 1 100 ? -20.174 1.332 8.128 1.00 96.06 100 ALA A C 1
ATOM 797 O O . ALA A 1 100 ? -20.357 2.118 7.191 1.00 96.06 100 ALA A O 1
ATOM 798 N N . ALA A 1 101 ? -21.169 0.670 8.725 1.00 95.25 101 ALA A N 1
ATOM 799 C CA . ALA A 1 101 ? -22.576 0.878 8.405 1.00 95.25 101 ALA A CA 1
ATOM 800 C C . ALA A 1 101 ? -23.024 2.311 8.742 1.00 95.25 101 ALA A C 1
ATOM 802 O O . ALA A 1 101 ? -23.634 2.967 7.896 1.00 95.25 101 ALA A O 1
ATOM 803 N N . GLU A 1 102 ? -22.638 2.826 9.913 1.00 95.62 102 GLU A N 1
ATOM 804 C CA . GLU A 1 102 ? -22.951 4.190 10.368 1.00 95.62 102 GLU A CA 1
ATOM 805 C C . GLU A 1 102 ? -22.300 5.275 9.496 1.00 95.62 102 GLU A C 1
ATOM 807 O O . GLU A 1 102 ? -22.909 6.299 9.191 1.00 95.62 102 GLU A O 1
ATOM 812 N N . LEU A 1 103 ? -21.062 5.053 9.043 1.00 92.56 103 LEU A N 1
ATOM 813 C CA . LEU A 1 103 ? -20.319 6.018 8.222 1.00 92.56 103 LEU A CA 1
ATOM 814 C C . LEU A 1 103 ? -20.854 6.151 6.786 1.00 92.56 103 LEU A C 1
ATOM 816 O O . LEU A 1 103 ? -20.467 7.082 6.074 1.00 92.56 103 LEU A O 1
ATOM 820 N N . GLY A 1 104 ? -21.705 5.225 6.332 1.00 83.50 104 GLY A N 1
ATOM 821 C CA . GLY A 1 104 ? -22.547 5.352 5.135 1.00 83.50 104 GLY A CA 1
ATOM 822 C C . GLY A 1 104 ? -21.841 5.369 3.768 1.00 83.50 104 GLY A C 1
ATOM 823 O O . GLY A 1 104 ? -22.500 5.261 2.732 1.00 83.50 104 GLY A O 1
ATOM 824 N N . SER A 1 105 ? -20.514 5.476 3.721 1.00 91.31 105 SER A N 1
ATOM 825 C CA . SER A 1 105 ? -19.735 5.454 2.479 1.00 91.31 105 SER A CA 1
ATOM 826 C C . SER A 1 105 ? -19.621 4.035 1.921 1.00 91.31 105 SER A C 1
ATOM 828 O O . SER A 1 105 ? -19.299 3.101 2.654 1.00 91.31 105 SER A O 1
ATOM 830 N N . TYR A 1 106 ? -19.824 3.859 0.611 1.00 92.88 106 TYR A N 1
ATOM 831 C CA . TYR A 1 106 ? -19.733 2.544 -0.034 1.00 92.88 106 TYR A CA 1
ATOM 832 C C . TYR A 1 106 ? -18.366 1.880 0.180 1.00 92.88 106 TYR A C 1
ATOM 834 O O . TYR A 1 106 ? -18.314 0.715 0.561 1.00 92.88 106 TYR A O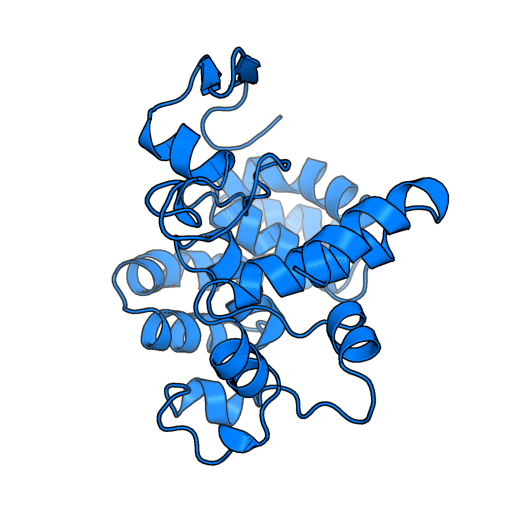 1
ATOM 842 N N . GLN A 1 107 ? -17.261 2.618 0.011 1.00 92.38 107 GLN A N 1
ATOM 843 C CA . GLN A 1 107 ? -15.915 2.077 0.241 1.00 92.38 107 GLN A CA 1
ATOM 844 C C . GLN A 1 107 ? -15.728 1.619 1.689 1.00 92.38 107 GLN A C 1
ATOM 846 O O . GLN A 1 107 ? -15.091 0.601 1.935 1.00 92.38 107 GLN A O 1
ATOM 851 N N . VAL A 1 108 ? -16.300 2.359 2.640 1.00 95.62 108 VAL A N 1
ATOM 852 C CA . VAL A 1 108 ? -16.208 2.031 4.063 1.00 95.62 108 VAL A CA 1
ATOM 853 C C . VAL A 1 108 ? -17.023 0.774 4.368 1.00 95.62 108 VAL A C 1
ATOM 855 O O . VAL A 1 108 ? -16.501 -0.131 5.006 1.00 95.62 108 VAL A O 1
ATOM 858 N N . ARG A 1 109 ? -18.243 0.653 3.827 1.00 96.62 109 ARG A N 1
ATOM 859 C CA . ARG A 1 109 ? -19.087 -0.547 3.975 1.00 96.62 109 ARG A CA 1
ATOM 860 C C . ARG A 1 109 ? -18.464 -1.818 3.397 1.00 96.62 109 ARG A C 1
ATOM 862 O O . ARG A 1 109 ? -18.753 -2.903 3.881 1.00 96.62 109 ARG A O 1
ATOM 869 N N . LEU A 1 110 ? -17.615 -1.703 2.376 1.00 97.12 110 LEU A N 1
ATOM 870 C CA . LEU A 1 110 ? -16.910 -2.854 1.801 1.00 97.12 110 LEU A CA 1
ATOM 871 C C . LEU A 1 110 ? -15.652 -3.268 2.573 1.00 97.12 110 LEU A C 1
ATOM 873 O O . LEU A 1 110 ? -15.176 -4.393 2.398 1.00 97.12 110 LEU A O 1
ATOM 877 N N . LEU A 1 111 ? -15.088 -2.371 3.386 1.00 97.94 111 LEU A N 1
ATOM 878 C CA . LEU A 1 111 ? -13.830 -2.616 4.082 1.00 97.94 111 LEU A CA 1
ATOM 879 C C . LEU A 1 111 ? -13.873 -3.858 4.992 1.00 97.94 111 LEU A C 1
ATOM 881 O O . LEU A 1 111 ? -12.928 -4.635 4.889 1.00 97.94 111 LEU A O 1
ATOM 885 N N . PRO A 1 112 ? -14.907 -4.112 5.825 1.00 98.38 112 PRO A N 1
ATOM 886 C CA . PRO A 1 112 ? -14.919 -5.268 6.728 1.00 98.38 112 PRO A CA 1
ATOM 887 C C . PRO A 1 112 ? -14.721 -6.600 5.997 1.00 98.38 112 PRO A C 1
ATOM 889 O O . PRO A 1 112 ? -13.893 -7.416 6.399 1.00 98.38 112 PRO A O 1
ATOM 892 N N . LEU A 1 113 ? -15.414 -6.788 4.866 1.00 98.25 113 LEU A N 1
ATOM 893 C CA . LEU A 1 113 ? -15.284 -7.989 4.043 1.00 98.25 113 LEU A CA 1
ATOM 894 C C . LEU A 1 113 ? -13.867 -8.133 3.472 1.00 98.25 113 LEU A C 1
ATOM 896 O O . LEU A 1 113 ? -13.273 -9.208 3.546 1.00 98.25 113 LEU A O 1
ATOM 900 N N . ALA A 1 114 ? -13.320 -7.060 2.896 1.00 98.44 114 ALA A N 1
ATOM 901 C CA . ALA A 1 114 ? -11.979 -7.084 2.319 1.00 98.44 114 ALA A CA 1
ATOM 902 C C . ALA A 1 114 ? -10.894 -7.281 3.392 1.00 98.44 114 ALA A C 1
ATOM 904 O O . ALA A 1 114 ? -9.954 -8.044 3.177 1.00 98.44 114 ALA A O 1
ATOM 905 N N . LEU A 1 115 ? -11.042 -6.636 4.552 1.00 98.62 115 LEU A N 1
ATOM 906 C CA . LEU A 1 115 ? -10.117 -6.712 5.679 1.00 98.62 115 LEU A CA 1
ATOM 907 C C . LEU A 1 115 ? -10.104 -8.107 6.308 1.00 98.62 115 LEU A C 1
ATOM 909 O O . LEU A 1 115 ? -9.024 -8.644 6.529 1.00 98.62 115 LEU A O 1
ATOM 913 N N . ARG A 1 116 ? -11.271 -8.732 6.519 1.00 98.62 116 ARG A N 1
ATOM 914 C CA . ARG A 1 116 ? -11.366 -10.120 7.006 1.00 98.62 116 ARG A CA 1
ATOM 915 C C . ARG A 1 116 ? -10.577 -11.072 6.103 1.00 98.62 116 ARG A C 1
ATOM 917 O O . ARG A 1 116 ? -9.700 -11.793 6.565 1.00 98.62 116 ARG A O 1
ATOM 924 N N . ARG A 1 117 ? -10.819 -10.992 4.790 1.00 98.62 117 ARG A N 1
ATOM 925 C CA . ARG A 1 117 ? -10.109 -11.799 3.783 1.00 98.62 117 ARG A CA 1
ATOM 926 C C . ARG A 1 117 ? -8.615 -11.489 3.706 1.00 98.62 117 ARG A C 1
ATOM 928 O O . ARG A 1 117 ? -7.823 -12.387 3.443 1.00 98.62 117 ARG A O 1
ATOM 935 N N . TYR A 1 118 ? -8.226 -10.235 3.922 1.00 98.62 118 TYR A N 1
ATOM 936 C CA . TYR A 1 118 ? -6.821 -9.859 4.018 1.00 98.62 118 TYR A CA 1
ATOM 937 C C . TYR A 1 118 ? -6.149 -10.509 5.231 1.00 98.62 118 TYR A C 1
ATOM 939 O O . TYR A 1 118 ? -5.095 -11.116 5.073 1.00 98.62 118 TYR A O 1
ATOM 947 N N . ILE A 1 119 ? -6.769 -10.442 6.413 1.00 98.38 119 ILE A N 1
ATOM 948 C CA . ILE A 1 119 ? -6.231 -11.031 7.647 1.00 98.38 119 ILE A CA 1
ATOM 949 C C . ILE A 1 119 ? -6.051 -12.543 7.496 1.00 98.38 119 ILE A C 1
ATOM 951 O O . ILE A 1 119 ? -4.979 -13.052 7.810 1.00 98.38 119 ILE A O 1
ATOM 955 N N . GLU A 1 120 ? -7.035 -13.242 6.925 1.00 98.25 120 GLU A N 1
ATOM 956 C CA . GLU A 1 120 ? -6.942 -14.678 6.612 1.00 98.25 120 GLU A CA 1
ATOM 957 C C . GLU A 1 120 ? -5.742 -15.005 5.700 1.00 98.25 120 GLU A C 1
ATOM 959 O O . GLU A 1 120 ? -5.106 -16.048 5.838 1.00 98.25 120 GLU A O 1
ATOM 964 N N . ALA A 1 121 ? -5.413 -14.112 4.762 1.00 97.94 121 ALA A N 1
ATOM 965 C CA . ALA A 1 121 ? -4.396 -14.342 3.740 1.00 97.94 121 ALA A CA 1
ATOM 966 C C . ALA A 1 121 ? -3.006 -13.763 4.073 1.00 97.94 121 ALA A C 1
ATOM 968 O O . ALA A 1 121 ? -2.032 -14.111 3.399 1.00 97.94 121 ALA A O 1
ATOM 969 N N . ARG A 1 122 ? -2.881 -12.879 5.075 1.00 97.19 122 ARG A N 1
ATOM 970 C CA . ARG A 1 122 ? -1.677 -12.051 5.299 1.00 97.19 122 ARG A CA 1
ATOM 971 C C . ARG A 1 122 ? -0.408 -12.874 5.503 1.00 97.19 122 ARG A C 1
ATOM 973 O O . ARG A 1 122 ? 0.617 -12.564 4.905 1.00 97.19 122 ARG A O 1
ATOM 980 N N . LEU A 1 123 ? -0.473 -13.968 6.265 1.00 97.12 123 LEU A N 1
ATOM 981 C CA . LEU A 1 123 ? 0.695 -14.826 6.498 1.00 97.12 123 LEU A CA 1
ATOM 982 C C . LEU A 1 123 ? 1.212 -15.426 5.185 1.00 97.12 123 LEU A C 1
ATOM 984 O O . LEU A 1 123 ? 2.414 -15.415 4.931 1.00 97.12 123 LEU A O 1
ATOM 988 N N . ALA A 1 124 ? 0.309 -15.866 4.305 1.00 97.50 124 ALA A N 1
ATOM 989 C CA . ALA A 1 124 ? 0.676 -16.377 2.989 1.00 97.50 124 ALA A CA 1
ATOM 990 C C . ALA A 1 124 ? 1.246 -15.279 2.076 1.00 97.50 124 ALA A C 1
ATOM 992 O O . ALA A 1 124 ? 2.143 -15.559 1.282 1.00 97.50 124 ALA A O 1
ATOM 993 N N . VAL A 1 125 ? 0.757 -14.037 2.188 1.00 97.06 125 VAL A N 1
ATOM 994 C CA . VAL A 1 125 ? 1.306 -12.877 1.464 1.00 97.06 125 VAL A CA 1
ATOM 995 C C . VAL A 1 125 ? 2.770 -12.650 1.850 1.00 97.06 125 VAL A C 1
ATOM 997 O O . VAL A 1 125 ? 3.606 -12.547 0.956 1.00 97.06 125 VAL A O 1
ATOM 1000 N N . TYR A 1 126 ? 3.093 -12.630 3.147 1.00 95.56 126 TYR A N 1
ATOM 1001 C CA . TYR A 1 126 ? 4.455 -12.370 3.635 1.00 95.56 126 TYR A CA 1
ATOM 1002 C C . TYR A 1 126 ? 5.410 -13.564 3.519 1.00 95.56 126 TYR A C 1
ATOM 1004 O O . TYR A 1 126 ? 6.610 -13.362 3.367 1.00 95.56 126 TYR A O 1
ATOM 1012 N N . ALA A 1 127 ? 4.899 -14.797 3.530 1.00 96.00 127 ALA A N 1
ATOM 1013 C CA . ALA A 1 127 ? 5.699 -16.003 3.289 1.00 96.00 127 ALA A CA 1
ATOM 1014 C C . ALA A 1 127 ? 6.021 -16.234 1.797 1.00 96.00 127 ALA A C 1
ATOM 1016 O O . ALA A 1 127 ? 6.793 -17.125 1.445 1.00 96.00 127 ALA A O 1
ATOM 1017 N N . SER A 1 128 ? 5.405 -15.459 0.903 1.00 94.94 128 SER A N 1
ATOM 1018 C CA . SER A 1 128 ? 5.516 -15.615 -0.545 1.00 94.94 128 SER A CA 1
ATOM 1019 C C . SER A 1 128 ? 6.507 -14.635 -1.168 1.00 94.94 128 SER A C 1
ATOM 1021 O O . SER A 1 128 ? 6.720 -13.529 -0.683 1.00 94.94 128 SER A O 1
ATOM 1023 N N . ASN A 1 129 ? 7.032 -14.980 -2.348 1.00 95.06 129 ASN A N 1
ATOM 1024 C CA . ASN A 1 129 ? 7.667 -13.973 -3.201 1.00 95.06 129 ASN A CA 1
ATOM 1025 C C . ASN A 1 129 ? 6.640 -12.947 -3.721 1.00 95.06 129 ASN A C 1
ATOM 1027 O O . ASN A 1 129 ? 5.437 -13.215 -3.776 1.00 95.06 129 ASN A O 1
ATOM 1031 N N . ILE A 1 130 ? 7.134 -11.803 -4.202 1.00 94.44 130 ILE A N 1
ATOM 1032 C CA . ILE A 1 130 ? 6.319 -10.655 -4.629 1.00 94.44 130 ILE A CA 1
ATOM 1033 C C . ILE A 1 130 ? 5.217 -11.001 -5.650 1.00 94.44 130 ILE A C 1
ATOM 1035 O O . ILE A 1 130 ? 4.125 -10.429 -5.630 1.00 94.44 130 ILE A O 1
ATOM 1039 N N . TRP A 1 131 ? 5.462 -11.967 -6.542 1.00 95.25 131 TRP A N 1
ATOM 1040 C CA . TRP A 1 131 ? 4.496 -12.375 -7.563 1.00 95.25 131 TRP A CA 1
ATOM 1041 C C . TRP A 1 131 ? 3.354 -13.186 -6.964 1.00 95.25 131 TRP A C 1
ATOM 1043 O O . TRP A 1 131 ? 2.191 -12.952 -7.296 1.00 95.25 131 TRP A O 1
ATOM 1053 N N . ALA A 1 132 ? 3.681 -14.138 -6.092 1.00 96.56 132 ALA A N 1
ATOM 1054 C CA . ALA A 1 132 ? 2.698 -14.938 -5.378 1.00 96.56 132 ALA A CA 1
ATOM 1055 C C . ALA A 1 132 ? 1.900 -14.077 -4.385 1.00 96.56 132 ALA A C 1
ATOM 1057 O O . ALA A 1 132 ? 0.671 -14.128 -4.416 1.00 96.56 132 ALA A O 1
ATOM 1058 N N . ALA A 1 133 ? 2.569 -13.192 -3.641 1.00 97.62 133 ALA A N 1
ATOM 1059 C CA . ALA A 1 133 ? 1.945 -12.202 -2.766 1.00 97.62 133 ALA A CA 1
ATOM 1060 C C . ALA A 1 133 ? 0.911 -11.344 -3.516 1.00 97.62 133 ALA A C 1
ATOM 1062 O O . ALA A 1 133 ? -0.247 -11.242 -3.106 1.00 97.62 133 ALA A O 1
ATOM 1063 N N . ARG A 1 134 ? 1.276 -10.814 -4.694 1.00 97.62 134 ARG A N 1
ATOM 1064 C CA . ARG A 1 134 ? 0.340 -10.082 -5.559 1.00 97.62 134 ARG A CA 1
ATOM 1065 C C . ARG A 1 134 ? -0.868 -10.927 -5.954 1.00 97.62 134 ARG A C 1
ATOM 1067 O O . ARG A 1 134 ? -1.988 -10.424 -5.930 1.00 97.62 134 ARG A O 1
ATOM 1074 N N . ARG A 1 135 ? -0.665 -12.185 -6.356 1.00 98.00 135 ARG A N 1
ATOM 1075 C CA . ARG A 1 135 ? -1.772 -13.069 -6.759 1.00 98.00 135 ARG A CA 1
ATOM 1076 C C . ARG A 1 135 ? -2.749 -13.302 -5.617 1.00 98.00 135 ARG A C 1
ATOM 1078 O O . ARG A 1 135 ? -3.948 -13.195 -5.859 1.00 98.00 135 ARG A O 1
ATOM 1085 N N . ILE A 1 136 ? -2.232 -13.552 -4.414 1.00 98.38 136 ILE A N 1
ATOM 1086 C CA . ILE A 1 136 ? -3.028 -13.719 -3.196 1.00 98.38 136 ILE A CA 1
ATOM 1087 C C . ILE A 1 136 ? -3.853 -12.454 -2.936 1.00 98.38 136 ILE A C 1
ATOM 1089 O O . ILE A 1 136 ? -5.072 -12.530 -2.865 1.00 98.38 136 ILE A O 1
ATOM 1093 N N . LEU A 1 137 ? -3.240 -11.268 -2.925 1.00 98.50 137 LEU A N 1
ATOM 1094 C CA . LEU A 1 137 ? -3.981 -10.016 -2.712 1.00 98.50 137 LEU A CA 1
ATOM 1095 C C . LEU A 1 137 ? -5.096 -9.801 -3.745 1.00 98.50 137 LEU A C 1
ATOM 1097 O O . LEU A 1 137 ? -6.168 -9.303 -3.418 1.00 98.50 137 LEU A O 1
ATOM 1101 N N . LEU A 1 138 ? -4.885 -10.200 -5.002 1.00 98.50 138 LEU A N 1
ATOM 1102 C CA . LEU A 1 138 ? -5.890 -10.056 -6.058 1.00 98.50 138 LEU A CA 1
ATOM 1103 C C . LEU A 1 138 ? -7.091 -11.012 -5.916 1.00 98.50 138 LEU A C 1
ATOM 1105 O O . LEU A 1 138 ? -8.083 -10.824 -6.640 1.00 98.50 138 LEU A O 1
ATOM 1109 N N . THR A 1 139 ? -7.031 -12.040 -5.060 1.00 98.00 139 THR A N 1
ATOM 1110 C CA . THR A 1 139 ? -8.196 -12.888 -4.741 1.00 98.00 139 THR A CA 1
ATOM 1111 C C . THR A 1 139 ? -9.145 -12.219 -3.753 1.00 98.00 139 THR A C 1
ATOM 1113 O O . THR A 1 139 ? -10.331 -12.539 -3.769 1.00 98.00 139 THR A O 1
ATOM 1116 N N . ILE A 1 140 ? -8.665 -11.246 -2.975 1.00 98.44 140 ILE A N 1
ATOM 1117 C CA . ILE A 1 140 ? -9.468 -10.527 -1.987 1.00 98.44 140 ILE A CA 1
ATOM 1118 C C . ILE A 1 140 ? -10.595 -9.746 -2.700 1.00 98.44 140 ILE A C 1
ATOM 1120 O O . ILE A 1 140 ? -10.341 -9.056 -3.703 1.00 98.44 140 ILE A O 1
ATOM 1124 N N . PRO A 1 141 ? -11.853 -9.837 -2.220 1.00 97.56 141 PRO A N 1
ATOM 1125 C CA . PRO A 1 141 ? -12.976 -9.085 -2.770 1.00 97.56 141 PRO A CA 1
ATOM 1126 C C . PRO A 1 141 ? -12.683 -7.587 -2.828 1.00 97.56 141 PRO A C 1
ATOM 1128 O O . PRO A 1 141 ? -12.076 -7.020 -1.925 1.00 97.56 141 PRO A O 1
ATOM 1131 N N . HIS A 1 142 ? -13.104 -6.940 -3.916 1.00 96.94 142 HIS A N 1
ATOM 1132 C CA . HIS A 1 142 ? -12.910 -5.502 -4.152 1.00 96.94 142 HIS A CA 1
ATOM 1133 C C . HIS A 1 142 ? -11.443 -5.025 -4.217 1.00 96.94 142 HIS A C 1
ATOM 1135 O O . HIS A 1 142 ? -11.196 -3.841 -4.439 1.00 96.94 142 HIS A O 1
ATOM 1141 N N . VAL A 1 143 ? -10.456 -5.925 -4.133 1.00 98.00 143 VAL A N 1
ATOM 1142 C CA . VAL A 1 143 ? -9.041 -5.583 -4.318 1.00 98.00 143 VAL A CA 1
ATOM 1143 C C . VAL A 1 143 ? -8.669 -5.632 -5.798 1.00 98.00 143 VAL A C 1
ATOM 1145 O O . VAL A 1 143 ? -8.645 -6.685 -6.443 1.00 98.00 143 VAL A O 1
ATOM 1148 N N . GLY A 1 144 ? -8.406 -4.459 -6.371 1.00 97.38 144 GLY A N 1
ATOM 1149 C CA . GLY A 1 144 ? -7.867 -4.298 -7.724 1.00 97.38 144 GLY A CA 1
ATOM 1150 C C . GLY A 1 144 ? -6.337 -4.272 -7.758 1.00 97.38 144 GLY A C 1
ATOM 1151 O O . GLY A 1 144 ? -5.676 -4.203 -6.723 1.00 97.38 144 GLY A O 1
ATOM 1152 N N . VAL A 1 145 ? -5.762 -4.249 -8.967 1.00 97.56 145 VAL A N 1
ATOM 1153 C CA . VAL A 1 145 ? -4.297 -4.211 -9.160 1.00 97.56 145 VAL A CA 1
ATOM 1154 C C . VAL A 1 145 ? -3.653 -3.008 -8.480 1.00 97.56 145 VAL A C 1
ATOM 1156 O O . VAL A 1 145 ? -2.611 -3.154 -7.851 1.00 97.56 145 VAL A O 1
ATOM 1159 N N . LYS A 1 146 ? -4.304 -1.841 -8.532 1.00 96.50 146 LYS A N 1
ATOM 1160 C CA . LYS A 1 146 ? -3.822 -0.632 -7.856 1.00 96.50 146 LYS A CA 1
ATOM 1161 C C . LYS A 1 146 ? -3.650 -0.847 -6.347 1.00 96.50 146 LYS A C 1
ATOM 1163 O O . LYS A 1 146 ? -2.608 -0.491 -5.816 1.00 96.50 146 LYS A O 1
ATOM 1168 N N . ILE A 1 147 ? -4.650 -1.426 -5.681 1.00 97.69 147 ILE A N 1
ATOM 1169 C CA . ILE A 1 147 ? -4.626 -1.653 -4.227 1.00 97.69 147 ILE A CA 1
ATOM 1170 C C . ILE A 1 147 ? -3.561 -2.684 -3.878 1.00 97.69 147 ILE A C 1
ATOM 1172 O O . ILE A 1 147 ? -2.739 -2.425 -3.010 1.00 97.69 147 ILE A O 1
ATOM 1176 N N . ALA A 1 148 ? -3.537 -3.817 -4.589 1.00 98.25 148 ALA A N 1
ATOM 1177 C CA . ALA A 1 148 ? -2.544 -4.859 -4.354 1.00 98.25 148 ALA A CA 1
ATOM 1178 C C . ALA A 1 148 ? -1.117 -4.321 -4.528 1.00 98.25 148 ALA A C 1
ATOM 1180 O O . ALA A 1 148 ? -0.264 -4.562 -3.685 1.00 98.25 148 ALA A O 1
ATOM 1181 N N . HIS A 1 149 ? -0.859 -3.555 -5.591 1.00 97.94 149 HIS A N 1
ATOM 1182 C CA . HIS A 1 149 ? 0.458 -2.966 -5.816 1.00 97.94 149 HIS A CA 1
ATOM 1183 C C . HIS A 1 149 ? 0.824 -1.924 -4.762 1.00 97.94 149 HIS A C 1
ATOM 1185 O O . HIS A 1 149 ? 1.933 -1.965 -4.254 1.00 97.94 149 HIS A O 1
ATOM 1191 N N . ALA A 1 150 ? -0.089 -1.011 -4.419 1.00 97.25 150 ALA A N 1
ATOM 1192 C CA . ALA A 1 150 ? 0.164 -0.023 -3.376 1.00 97.25 150 ALA A CA 1
ATOM 1193 C C . ALA A 1 150 ? 0.448 -0.697 -2.028 1.00 97.25 150 ALA A C 1
ATOM 1195 O O . ALA A 1 150 ? 1.381 -0.307 -1.342 1.00 97.25 150 ALA A O 1
ATOM 1196 N N . HIS A 1 151 ? -0.315 -1.731 -1.666 1.00 98.12 151 HIS A N 1
ATOM 1197 C CA . HIS A 1 151 ? -0.084 -2.460 -0.425 1.00 98.12 151 HIS A CA 1
ATOM 1198 C C . HIS A 1 151 ? 1.321 -3.065 -0.409 1.00 98.12 151 HIS A C 1
ATOM 1200 O O . HIS A 1 151 ? 2.085 -2.761 0.495 1.00 98.12 151 HIS A O 1
ATOM 1206 N N . LEU A 1 152 ? 1.699 -3.817 -1.449 1.00 97.50 152 LEU A N 1
ATOM 1207 C CA . LEU A 1 152 ? 3.042 -4.398 -1.545 1.00 97.50 152 LEU A CA 1
ATOM 1208 C C . LEU A 1 152 ? 4.145 -3.332 -1.516 1.00 97.50 152 LEU A C 1
ATOM 1210 O O . LEU A 1 152 ? 5.155 -3.536 -0.858 1.00 97.50 152 LEU A O 1
ATOM 1214 N N . LEU A 1 153 ? 3.939 -2.194 -2.182 1.00 96.12 153 LEU A N 1
ATOM 1215 C CA . LEU A 1 153 ? 4.890 -1.084 -2.197 1.00 96.12 153 LEU A CA 1
ATOM 1216 C C . LEU A 1 153 ? 5.142 -0.497 -0.799 1.00 96.12 153 LEU A C 1
ATOM 1218 O O . LEU A 1 153 ? 6.264 -0.105 -0.499 1.00 96.12 153 LEU A O 1
ATOM 1222 N N . PHE A 1 154 ? 4.103 -0.409 0.037 1.00 96.19 154 PHE A N 1
ATOM 1223 C CA . PHE A 1 154 ? 4.178 0.226 1.357 1.00 96.19 154 PHE A CA 1
ATOM 1224 C C . PHE A 1 154 ? 4.375 -0.758 2.516 1.00 96.19 154 PHE A C 1
ATOM 1226 O O . PHE A 1 154 ? 4.625 -0.325 3.641 1.00 96.19 154 PHE A O 1
ATOM 1233 N N . THR A 1 155 ? 4.278 -2.066 2.272 1.00 96.12 155 THR A N 1
ATOM 1234 C CA . THR A 1 155 ? 4.466 -3.093 3.308 1.00 96.12 155 THR A CA 1
ATOM 1235 C C . THR A 1 155 ? 5.606 -4.062 3.031 1.00 96.12 155 THR A C 1
ATOM 1237 O O . THR A 1 155 ? 5.980 -4.816 3.926 1.00 96.12 155 THR A O 1
ATOM 1240 N N . MET A 1 156 ? 6.183 -4.053 1.830 1.00 91.75 156 MET A N 1
ATOM 1241 C CA . MET A 1 156 ? 7.374 -4.830 1.504 1.00 91.75 156 MET A CA 1
ATOM 1242 C C . MET A 1 156 ? 8.545 -3.895 1.223 1.00 91.75 156 MET A C 1
ATOM 1244 O O . MET A 1 156 ? 8.370 -2.812 0.673 1.00 91.75 156 MET A O 1
ATOM 1248 N N . TYR A 1 157 ? 9.760 -4.342 1.542 1.00 88.38 157 TYR A N 1
ATOM 1249 C CA . TYR A 1 157 ? 11.009 -3.667 1.175 1.00 88.38 157 TYR A CA 1
ATOM 1250 C C . TYR A 1 157 ? 11.291 -3.814 -0.331 1.00 88.38 157 TYR A C 1
ATOM 1252 O O . TYR A 1 157 ? 12.300 -4.378 -0.754 1.00 88.38 157 TYR A O 1
ATOM 1260 N N . SER A 1 158 ? 10.349 -3.381 -1.169 1.00 88.75 158 SER A N 1
ATOM 1261 C CA . SER A 1 158 ? 10.451 -3.456 -2.617 1.00 88.75 158 SER A CA 1
ATOM 1262 C C . SER A 1 158 ? 9.796 -2.253 -3.276 1.00 88.75 158 SER A C 1
ATOM 1264 O O . SER A 1 158 ? 8.611 -1.998 -3.093 1.00 88.75 158 SER A O 1
ATOM 1266 N N . GLY A 1 159 ? 10.535 -1.544 -4.133 1.00 87.62 159 GLY A N 1
ATOM 1267 C CA . GLY A 1 159 ? 9.953 -0.485 -4.964 1.00 87.62 159 GLY A CA 1
ATOM 1268 C C . GLY A 1 159 ? 9.209 -1.018 -6.195 1.00 87.62 159 GLY A C 1
ATOM 1269 O O . GLY A 1 159 ? 8.952 -0.278 -7.148 1.00 87.62 159 GLY A O 1
ATOM 1270 N N . PHE A 1 160 ? 8.875 -2.310 -6.200 1.00 90.44 160 PHE A N 1
ATOM 1271 C CA . PHE A 1 160 ? 8.052 -2.967 -7.200 1.00 90.44 160 PHE A CA 1
ATOM 1272 C C . PHE A 1 160 ? 7.182 -4.062 -6.539 1.00 90.44 160 PHE A C 1
ATOM 1274 O O . PHE A 1 160 ? 7.694 -4.848 -5.750 1.00 90.44 160 PHE A O 1
ATOM 1281 N N . PRO A 1 161 ? 5.903 -4.227 -6.923 1.00 93.56 161 PRO A N 1
ATOM 1282 C CA . PRO A 1 161 ? 5.164 -3.438 -7.899 1.00 93.56 161 PRO A CA 1
ATOM 1283 C C . PRO A 1 161 ? 4.651 -2.128 -7.291 1.00 93.56 161 PRO A C 1
ATOM 1285 O O . PRO A 1 161 ? 4.537 -2.000 -6.084 1.00 93.56 161 PRO A O 1
ATOM 1288 N N . PHE A 1 162 ? 4.288 -1.169 -8.140 1.00 95.19 162 PHE A N 1
ATOM 1289 C CA . PHE A 1 162 ? 3.768 0.139 -7.726 1.00 95.19 162 PHE A CA 1
ATOM 1290 C C . PHE A 1 162 ? 2.414 0.437 -8.399 1.00 95.19 162 PHE A C 1
ATOM 1292 O O . PHE A 1 162 ? 2.090 -0.138 -9.453 1.00 95.19 162 PHE A O 1
ATOM 1299 N N . PRO A 1 163 ? 1.568 1.282 -7.784 1.00 95.56 163 PRO A N 1
ATOM 1300 C CA . PRO A 1 163 ? 0.243 1.588 -8.307 1.00 95.56 163 PRO A CA 1
ATOM 1301 C C . PRO A 1 163 ? 0.307 2.545 -9.505 1.00 95.56 163 PRO A C 1
ATOM 1303 O O . PRO A 1 163 ? 0.925 3.600 -9.445 1.00 95.56 163 PRO A O 1
ATOM 1306 N N . VAL A 1 164 ? -0.419 2.238 -10.583 1.00 94.00 164 VAL A N 1
ATOM 1307 C CA . VAL A 1 164 ? -0.635 3.193 -11.687 1.00 94.00 164 VAL A CA 1
ATOM 1308 C C . VAL A 1 164 ? -1.924 3.962 -11.424 1.00 94.00 164 VAL A C 1
ATOM 1310 O O . VAL A 1 164 ? -3.019 3.503 -11.748 1.00 94.00 164 VAL A O 1
ATOM 1313 N N . ASP A 1 165 ? -1.802 5.113 -10.767 1.00 90.94 165 ASP A N 1
ATOM 1314 C CA . ASP A 1 165 ? -2.928 5.974 -10.413 1.00 90.94 165 ASP A CA 1
ATOM 1315 C C . ASP A 1 165 ? -3.169 7.096 -11.441 1.00 90.94 165 ASP A C 1
ATOM 1317 O O . ASP A 1 165 ? -2.500 7.191 -12.468 1.00 90.94 165 ASP A O 1
ATOM 1321 N N . ARG A 1 166 ? -4.155 7.965 -11.186 1.00 89.06 166 ARG A N 1
ATOM 1322 C CA . ARG A 1 166 ? -4.470 9.085 -12.089 1.00 89.06 166 ARG A CA 1
ATOM 1323 C C . ARG A 1 166 ? -3.312 10.076 -12.257 1.00 89.06 166 ARG A C 1
ATOM 1325 O O . ARG A 1 166 ? -3.253 10.738 -13.286 1.00 89.06 166 ARG A O 1
ATOM 1332 N N . HIS A 1 167 ? -2.437 10.205 -11.263 1.00 89.44 167 HIS A N 1
ATOM 1333 C CA . HIS A 1 167 ? -1.335 11.163 -11.269 1.00 89.44 167 HIS A CA 1
ATOM 1334 C C . HIS A 1 167 ? -0.199 10.630 -12.136 1.00 89.44 167 HIS A C 1
ATOM 1336 O O . HIS A 1 167 ? 0.225 11.309 -13.068 1.00 89.44 167 HIS A O 1
ATOM 1342 N N . LEU A 1 168 ? 0.173 9.365 -11.935 1.00 91.12 168 LEU A N 1
ATOM 1343 C CA . LEU A 1 168 ? 1.139 8.683 -12.786 1.00 91.12 168 LEU A CA 1
ATOM 1344 C C . LEU A 1 168 ? 0.646 8.578 -14.234 1.00 91.12 168 LEU A C 1
ATOM 1346 O O . LEU A 1 168 ? 1.414 8.822 -15.157 1.00 91.12 168 LEU A O 1
ATOM 1350 N N . ARG A 1 169 ? -0.646 8.297 -14.456 1.00 91.38 169 ARG A N 1
ATOM 1351 C CA . ARG A 1 169 ? -1.233 8.283 -15.809 1.00 91.38 169 ARG A CA 1
ATOM 1352 C C . ARG A 1 169 ? -1.105 9.626 -16.523 1.00 91.38 169 ARG A C 1
ATOM 1354 O O . ARG A 1 169 ? -0.805 9.640 -17.708 1.00 91.38 169 ARG A O 1
ATOM 1361 N N . ARG A 1 170 ? -1.343 10.735 -15.814 1.00 88.44 170 ARG A N 1
ATOM 1362 C CA . ARG A 1 170 ? -1.189 12.085 -16.376 1.00 88.44 170 ARG A CA 1
ATOM 1363 C C . ARG A 1 170 ? 0.268 12.389 -16.705 1.00 88.44 170 ARG A C 1
ATOM 1365 O O . ARG A 1 170 ? 0.518 12.950 -17.760 1.00 88.44 170 ARG A O 1
ATOM 1372 N N . MET A 1 171 ? 1.197 11.992 -15.835 1.00 87.12 171 MET A N 1
ATOM 1373 C CA . MET A 1 171 ? 2.627 12.229 -16.045 1.00 87.12 171 MET A CA 1
ATOM 1374 C C . MET A 1 171 ? 3.194 11.420 -17.216 1.00 87.12 171 MET A C 1
ATOM 1376 O O . MET A 1 171 ? 3.922 11.956 -18.041 1.00 87.12 171 MET A O 1
ATOM 1380 N N . VAL A 1 172 ? 2.839 10.137 -17.322 1.00 87.06 172 VAL A N 1
ATOM 1381 C CA . VAL A 1 172 ? 3.285 9.288 -18.441 1.00 87.06 172 VAL A CA 1
ATOM 1382 C C . VAL A 1 172 ? 2.735 9.791 -19.783 1.00 87.06 172 VAL A C 1
ATOM 1384 O O . VAL A 1 172 ? 3.349 9.551 -20.821 1.00 87.06 172 VAL A O 1
ATOM 1387 N N . GLY A 1 173 ? 1.603 10.502 -19.770 1.00 84.38 173 GLY A N 1
ATOM 1388 C CA . GLY A 1 173 ? 0.951 11.004 -20.974 1.00 84.38 173 GLY A CA 1
ATOM 1389 C C . GLY A 1 173 ? 0.366 9.892 -21.857 1.00 84.38 173 GLY A C 1
ATOM 1390 O O . GLY A 1 173 ? 0.520 8.695 -21.600 1.00 84.38 173 GLY A O 1
ATOM 1391 N N . GLY A 1 174 ? -0.349 10.300 -22.910 1.00 77.50 174 GLY A N 1
ATOM 1392 C CA . GLY A 1 174 ? -0.990 9.388 -23.863 1.00 77.50 174 GLY A CA 1
ATOM 1393 C C . GLY A 1 174 ? -2.073 8.488 -23.247 1.00 77.50 174 GLY A C 1
ATOM 1394 O O . GLY A 1 174 ? -2.725 8.848 -22.267 1.00 77.50 174 GLY A O 1
ATOM 1395 N N . ASN A 1 175 ? -2.260 7.302 -23.837 1.00 82.44 175 ASN A N 1
ATOM 1396 C CA . ASN A 1 175 ? -3.158 6.248 -23.350 1.00 82.44 175 ASN A CA 1
ATOM 1397 C C . ASN A 1 175 ? -2.339 5.121 -22.686 1.00 82.44 175 ASN A C 1
ATOM 1399 O O . ASN A 1 175 ? -2.073 4.101 -23.327 1.00 82.44 175 ASN A O 1
ATOM 1403 N N . PRO A 1 176 ? -1.889 5.285 -21.423 1.00 89.31 176 PRO A N 1
ATOM 1404 C CA . PRO A 1 176 ? -1.079 4.277 -20.748 1.00 89.31 176 PRO A CA 1
ATOM 1405 C C . PRO A 1 176 ? -1.856 2.964 -20.595 1.00 89.31 176 PRO A C 1
ATOM 1407 O O . PRO A 1 176 ? -2.988 2.953 -20.104 1.00 89.31 176 PRO A O 1
ATOM 1410 N N . VAL A 1 177 ? -1.228 1.848 -20.975 1.00 94.25 177 VAL A N 1
ATOM 1411 C CA . VAL A 1 177 ? -1.815 0.511 -20.831 1.00 94.25 177 VAL A CA 1
ATOM 1412 C C . VAL A 1 177 ? -1.722 0.080 -19.372 1.00 94.25 177 VAL A C 1
ATOM 1414 O O . VAL A 1 177 ? -0.650 -0.245 -18.850 1.00 94.25 177 VAL A O 1
ATOM 1417 N N . LEU A 1 178 ? -2.872 0.089 -18.705 1.00 95.19 178 LEU A N 1
ATOM 1418 C CA . LEU A 1 178 ? -2.987 -0.273 -17.299 1.00 95.19 178 LEU A CA 1
ATOM 1419 C C . LEU A 1 178 ? -2.764 -1.776 -17.088 1.00 95.19 178 LEU A C 1
ATOM 1421 O O . LEU A 1 178 ? -3.067 -2.583 -17.969 1.00 95.19 178 LEU A O 1
ATOM 1425 N N . PRO A 1 179 ? -2.252 -2.176 -15.913 1.00 95.38 179 PRO A N 1
ATOM 1426 C CA . PRO A 1 179 ? -2.085 -3.585 -15.612 1.00 95.38 179 PRO A CA 1
ATOM 1427 C C . PRO A 1 179 ? -3.453 -4.274 -15.493 1.00 95.38 179 PRO A C 1
ATOM 1429 O O . PRO A 1 179 ? -4.314 -3.864 -14.712 1.00 95.38 179 PRO A O 1
ATOM 1432 N N . ASP A 1 180 ? -3.637 -5.345 -16.260 1.00 96.38 180 ASP A N 1
ATOM 1433 C CA . ASP A 1 180 ? -4.875 -6.122 -16.292 1.00 96.38 180 ASP A CA 1
ATOM 1434 C C . ASP A 1 180 ? -4.944 -7.108 -15.113 1.00 96.38 180 ASP A C 1
ATOM 1436 O O . ASP A 1 180 ? -3.992 -7.851 -14.852 1.00 96.38 180 ASP A O 1
ATOM 1440 N N . LYS A 1 181 ? -6.073 -7.135 -14.390 1.00 97.00 181 LYS A N 1
ATOM 1441 C CA . LYS A 1 181 ? -6.226 -7.982 -13.193 1.00 97.00 181 LYS A CA 1
ATOM 1442 C C . LYS A 1 181 ? -6.132 -9.473 -13.520 1.00 97.00 181 LYS A C 1
ATOM 1444 O O . LYS A 1 181 ? -5.521 -10.207 -12.743 1.00 97.00 181 LYS A O 1
ATOM 1449 N N . ARG A 1 182 ? -6.713 -9.925 -14.636 1.00 97.19 182 ARG A N 1
ATOM 1450 C CA . ARG A 1 182 ? -6.694 -11.336 -15.048 1.00 97.19 182 ARG A CA 1
ATOM 1451 C C . ARG A 1 182 ? -5.263 -11.762 -15.369 1.00 97.19 182 ARG A C 1
ATOM 1453 O O . ARG A 1 182 ? -4.784 -12.744 -14.815 1.00 97.19 182 ARG A O 1
ATOM 1460 N N . LEU A 1 183 ? -4.536 -10.971 -16.152 1.00 97.50 183 LEU A N 1
ATOM 1461 C CA . LEU A 1 183 ? -3.135 -11.246 -16.471 1.00 97.50 183 LEU A CA 1
ATOM 1462 C C . LEU A 1 183 ? -2.228 -11.169 -15.237 1.00 97.50 183 LEU A C 1
ATOM 1464 O O . LEU A 1 183 ? -1.376 -12.036 -15.063 1.00 97.50 183 LEU A O 1
ATOM 1468 N N . CYS A 1 184 ? -2.419 -10.191 -14.343 1.00 97.06 184 CYS A N 1
ATOM 1469 C CA . CYS A 1 184 ? -1.619 -10.077 -13.115 1.00 97.06 184 CYS A CA 1
ATOM 1470 C C . CYS A 1 184 ? -1.831 -11.253 -12.150 1.00 97.06 184 CYS A C 1
ATOM 1472 O O . CYS A 1 184 ? -0.918 -11.565 -11.377 1.00 97.06 184 CYS A O 1
ATOM 1474 N N . LYS A 1 185 ? -3.009 -11.894 -12.198 1.00 96.19 185 LYS A N 1
ATOM 1475 C CA . LYS A 1 185 ? -3.303 -13.141 -11.481 1.00 96.19 185 LYS A CA 1
ATOM 1476 C C . LYS A 1 185 ? -2.622 -14.355 -12.107 1.00 96.19 185 LYS A C 1
ATOM 1478 O O . LYS A 1 185 ? -2.215 -15.246 -11.376 1.00 96.19 185 LYS A O 1
ATOM 1483 N N . SER A 1 186 ? -2.489 -14.399 -13.428 1.00 96.75 186 SER A N 1
ATOM 1484 C CA . SER A 1 186 ? -1.964 -15.577 -14.127 1.00 96.75 186 SER A CA 1
ATOM 1485 C C . SER A 1 186 ? -0.441 -15.562 -14.282 1.00 96.75 186 SER A C 1
ATOM 1487 O O . SER A 1 186 ? 0.197 -16.602 -14.144 1.00 96.75 186 SER A O 1
ATOM 1489 N N . TYR A 1 187 ? 0.168 -14.395 -14.509 1.00 97.19 187 TYR A N 1
ATOM 1490 C CA . TYR A 1 187 ? 1.572 -14.296 -14.917 1.00 97.19 187 TYR A CA 1
ATOM 1491 C C . TYR A 1 187 ? 2.398 -13.393 -13.990 1.00 97.19 187 TYR A C 1
ATOM 1493 O O . TYR A 1 187 ? 1.944 -12.302 -13.627 1.00 97.19 187 TYR A O 1
ATOM 1501 N N . PRO A 1 188 ? 3.647 -13.764 -13.645 1.00 95.56 188 PRO A N 1
ATOM 1502 C CA . PRO A 1 188 ? 4.623 -12.789 -13.161 1.00 95.56 188 PRO A CA 1
ATOM 1503 C C . PRO A 1 188 ? 4.947 -11.790 -14.288 1.00 95.56 188 PRO A C 1
ATOM 1505 O O . PRO A 1 188 ? 4.897 -12.153 -15.464 1.00 95.56 188 PRO A O 1
ATOM 1508 N N . CYS A 1 189 ? 5.286 -10.534 -13.964 1.00 94.44 189 CYS A N 1
ATOM 1509 C CA . CYS A 1 189 ? 5.481 -9.501 -14.999 1.00 94.44 189 CYS A CA 1
ATOM 1510 C C . CYS A 1 189 ? 6.518 -9.870 -16.075 1.00 94.44 189 CYS A C 1
ATOM 1512 O O . CYS A 1 189 ? 6.196 -9.684 -17.248 1.00 94.44 189 CYS A O 1
ATOM 1514 N N . PRO A 1 190 ? 7.683 -10.468 -15.743 1.00 94.69 190 PRO A N 1
ATOM 1515 C CA . PRO A 1 190 ? 8.645 -10.892 -16.757 1.00 94.69 190 PRO A CA 1
ATOM 1516 C C . PRO A 1 190 ? 8.095 -11.912 -17.761 1.00 94.69 190 PRO A C 1
ATOM 1518 O O . PRO A 1 190 ? 8.633 -12.018 -18.853 1.00 94.69 190 PRO A O 1
ATOM 1521 N N . ARG A 1 191 ? 7.034 -12.660 -17.431 1.00 96.69 191 ARG A N 1
ATOM 1522 C CA . ARG A 1 191 ? 6.428 -13.680 -18.310 1.00 96.69 191 ARG A CA 1
ATOM 1523 C C . ARG A 1 191 ? 5.023 -13.300 -18.790 1.00 96.69 191 ARG A C 1
ATOM 1525 O O . ARG A 1 191 ? 4.314 -14.140 -19.328 1.00 96.69 191 ARG A O 1
ATOM 1532 N N . CYS A 1 192 ? 4.592 -12.062 -18.556 1.00 96.88 192 CYS A N 1
ATOM 1533 C CA . CYS A 1 192 ? 3.276 -11.600 -18.983 1.00 96.88 192 CYS A CA 1
ATOM 1534 C C . CYS A 1 192 ? 3.281 -11.320 -20.496 1.00 96.88 192 CYS A C 1
ATOM 1536 O O . CYS A 1 192 ? 4.162 -10.589 -20.957 1.00 96.88 192 CYS A O 1
ATOM 1538 N N . PRO A 1 193 ? 2.289 -11.806 -21.266 1.00 97.12 193 PRO A N 1
ATOM 1539 C CA . PRO A 1 193 ? 2.217 -11.548 -22.707 1.00 97.12 193 PRO A CA 1
ATOM 1540 C C . PRO A 1 193 ? 2.057 -10.056 -23.041 1.00 97.12 193 PRO A C 1
ATOM 1542 O O . PRO A 1 193 ? 2.439 -9.617 -24.116 1.00 97.12 193 PRO A O 1
ATOM 1545 N N . HIS A 1 194 ? 1.528 -9.252 -22.112 1.00 95.31 194 HIS A N 1
ATOM 1546 C CA . HIS A 1 194 ? 1.343 -7.806 -22.289 1.00 95.31 194 HIS A CA 1
ATOM 1547 C C . HIS A 1 194 ? 2.446 -6.979 -21.607 1.00 95.31 194 HIS A C 1
ATOM 1549 O O . HIS A 1 194 ? 2.264 -5.787 -21.356 1.00 95.31 194 HIS A O 1
ATOM 1555 N N . ARG A 1 195 ? 3.581 -7.589 -21.230 1.00 95.06 195 ARG A N 1
ATOM 1556 C CA . ARG A 1 195 ? 4.610 -6.889 -20.445 1.00 95.06 195 ARG A CA 1
ATOM 1557 C C . ARG A 1 195 ? 5.136 -5.649 -21.1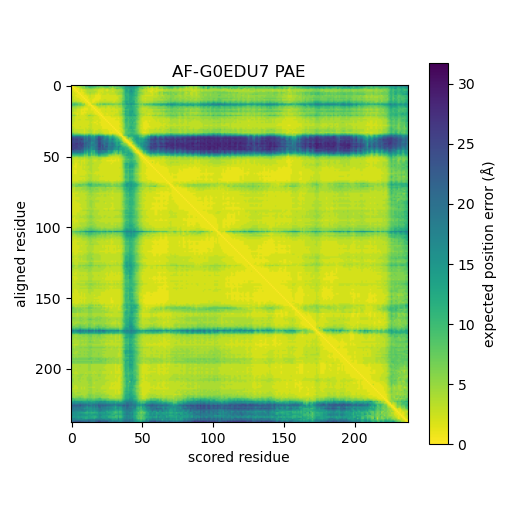69 1.00 95.06 195 ARG A C 1
ATOM 1559 O O . ARG A 1 195 ? 5.267 -4.607 -20.544 1.00 95.06 195 ARG A O 1
ATOM 1566 N N . ASP A 1 196 ? 5.385 -5.723 -22.474 1.00 93.94 196 ASP A N 1
ATOM 1567 C CA . ASP A 1 196 ? 6.075 -4.644 -23.186 1.00 93.94 196 ASP A CA 1
ATOM 1568 C C . ASP A 1 196 ? 5.200 -3.405 -23.420 1.00 93.94 196 ASP A C 1
ATOM 1570 O O . ASP A 1 196 ? 5.728 -2.298 -23.523 1.00 93.94 196 ASP A O 1
ATOM 1574 N N . SER A 1 197 ? 3.873 -3.553 -23.388 1.00 94.25 197 SER A N 1
ATOM 1575 C CA . SER A 1 197 ? 2.933 -2.429 -23.429 1.00 94.25 197 SER A CA 1
ATOM 1576 C C . SER A 1 197 ? 2.525 -1.932 -22.036 1.00 94.25 197 SER A C 1
ATOM 1578 O O . SER A 1 197 ? 2.283 -0.736 -21.869 1.00 94.25 197 SER A O 1
ATOM 1580 N N . CYS A 1 198 ? 2.498 -2.807 -21.023 1.00 96.50 198 CYS A N 1
ATOM 1581 C CA . CYS A 1 198 ? 2.063 -2.491 -19.660 1.00 96.50 198 CYS A CA 1
ATOM 1582 C C . CYS A 1 198 ? 2.906 -1.386 -19.003 1.00 96.50 198 CYS A C 1
ATOM 1584 O O . CYS A 1 198 ? 4.118 -1.528 -18.815 1.00 96.50 198 CYS A O 1
ATOM 1586 N N . THR A 1 199 ? 2.250 -0.313 -18.551 1.00 95.75 199 THR A N 1
ATOM 1587 C CA . THR A 1 199 ? 2.899 0.851 -17.925 1.00 95.75 199 THR A CA 1
ATOM 1588 C C . THR A 1 199 ? 3.766 0.477 -16.723 1.00 95.75 199 THR A C 1
ATOM 1590 O O . THR A 1 199 ? 4.867 1.003 -16.587 1.00 95.75 199 THR A O 1
ATOM 1593 N N . VAL A 1 200 ? 3.320 -0.468 -15.883 1.00 96.00 200 VAL A N 1
ATOM 1594 C CA . VAL A 1 200 ? 4.094 -0.934 -14.716 1.00 96.00 200 VAL A CA 1
ATOM 1595 C C . VAL A 1 200 ? 5.435 -1.529 -15.147 1.00 96.00 200 VAL A C 1
ATOM 1597 O O . VAL A 1 200 ? 6.472 -1.197 -14.583 1.00 96.00 200 VAL A O 1
ATOM 1600 N N . TRP A 1 201 ? 5.431 -2.403 -16.156 1.00 96.19 201 TRP A N 1
ATOM 1601 C CA . TRP A 1 201 ? 6.656 -3.060 -16.608 1.00 96.19 201 TRP A CA 1
ATOM 1602 C C . TRP A 1 201 ? 7.565 -2.107 -17.381 1.00 96.19 201 TRP A C 1
ATOM 1604 O O . TRP A 1 201 ? 8.775 -2.139 -17.190 1.00 96.19 201 TRP A O 1
ATOM 1614 N N . ARG A 1 202 ? 7.003 -1.214 -18.204 1.00 94.88 202 ARG A N 1
ATOM 1615 C CA . ARG A 1 202 ? 7.779 -0.190 -18.919 1.00 94.88 202 ARG A CA 1
ATOM 1616 C C . ARG A 1 202 ? 8.545 0.722 -17.963 1.00 94.88 202 ARG A C 1
ATOM 1618 O O . ARG A 1 202 ? 9.741 0.915 -18.146 1.00 94.88 202 ARG A O 1
ATOM 1625 N N . LEU A 1 203 ? 7.875 1.232 -16.931 1.00 94.12 203 LEU A N 1
ATOM 1626 C CA . LEU A 1 203 ? 8.510 2.070 -15.913 1.00 94.12 203 LEU A CA 1
ATOM 1627 C C . LEU A 1 203 ? 9.500 1.268 -15.056 1.00 94.12 203 LEU A C 1
ATOM 1629 O O . LEU A 1 203 ? 10.564 1.777 -14.732 1.00 94.12 203 LEU A O 1
ATOM 1633 N N . TYR A 1 204 ? 9.213 -0.003 -14.755 1.00 93.94 204 TYR A N 1
ATOM 1634 C CA . TYR A 1 204 ? 10.187 -0.878 -14.098 1.00 93.94 204 TYR A CA 1
ATOM 1635 C C . TYR A 1 204 ? 11.440 -1.122 -14.955 1.00 93.94 204 TYR A C 1
ATOM 1637 O O . TYR A 1 204 ? 12.540 -1.084 -14.424 1.00 93.94 204 TYR A O 1
ATOM 1645 N N . LYS A 1 205 ? 11.323 -1.314 -16.277 1.00 93.69 205 LYS A N 1
ATOM 1646 C CA . LYS A 1 205 ? 12.500 -1.428 -17.163 1.00 93.69 205 LYS A CA 1
ATOM 1647 C C . LYS A 1 205 ? 13.349 -0.153 -17.171 1.00 93.69 205 LYS A C 1
ATOM 1649 O O . LYS A 1 205 ? 14.553 -0.244 -17.362 1.00 93.69 205 LYS A O 1
ATOM 1654 N N . MET A 1 206 ? 12.724 1.009 -16.984 1.00 90.88 206 MET A N 1
ATOM 1655 C CA . MET A 1 206 ? 13.397 2.309 -17.007 1.00 90.88 206 MET A CA 1
ATOM 1656 C C . MET A 1 206 ? 14.056 2.657 -15.666 1.00 90.88 206 MET A C 1
ATOM 1658 O O . MET A 1 206 ? 15.183 3.133 -15.644 1.00 90.88 206 MET A O 1
ATOM 1662 N N . TYR A 1 207 ? 13.366 2.400 -14.552 1.00 88.69 207 TYR A N 1
ATOM 1663 C CA . TYR A 1 207 ? 13.782 2.849 -13.217 1.00 88.69 207 TYR A CA 1
ATOM 1664 C C . TYR A 1 207 ? 14.168 1.706 -12.264 1.00 88.69 207 TYR A C 1
ATOM 1666 O O . TYR A 1 207 ? 14.566 1.948 -11.124 1.00 88.69 207 TYR A O 1
ATOM 1674 N N . GLY A 1 208 ? 14.025 0.448 -12.679 1.00 89.94 208 GLY A N 1
ATOM 1675 C CA . GLY A 1 208 ? 14.257 -0.721 -11.832 1.00 89.94 208 GLY A CA 1
ATOM 1676 C C . GLY A 1 208 ? 13.430 -0.676 -10.545 1.00 89.94 208 GLY A C 1
ATOM 1677 O O . GLY A 1 208 ? 12.256 -0.297 -10.539 1.00 89.94 208 GLY A O 1
ATOM 1678 N N . LEU A 1 209 ? 14.067 -1.021 -9.424 1.00 88.12 209 LEU A N 1
ATOM 1679 C CA . LEU A 1 209 ? 13.453 -0.959 -8.092 1.00 88.12 209 LEU A CA 1
ATOM 1680 C C . LEU A 1 209 ? 13.147 0.471 -7.621 1.00 88.12 209 LEU A C 1
ATOM 1682 O O . LEU A 1 209 ? 12.459 0.633 -6.624 1.00 88.12 209 LEU A O 1
ATOM 1686 N N . ARG A 1 210 ? 13.579 1.518 -8.332 1.00 87.19 210 ARG A N 1
ATOM 1687 C CA . ARG A 1 210 ? 13.216 2.906 -8.005 1.00 87.19 210 ARG A CA 1
ATOM 1688 C C . ARG A 1 210 ? 11.861 3.319 -8.577 1.00 87.19 210 ARG A C 1
ATOM 1690 O O . ARG A 1 210 ? 11.374 4.398 -8.259 1.00 87.19 210 ARG A O 1
ATOM 1697 N N . ALA A 1 211 ? 11.222 2.482 -9.395 1.00 90.88 211 ALA A N 1
ATOM 1698 C CA . ALA A 1 211 ? 9.963 2.833 -10.049 1.00 90.88 211 ALA A CA 1
ATOM 1699 C C . ALA A 1 211 ? 8.829 3.173 -9.054 1.00 90.88 211 ALA A C 1
ATOM 1701 O O . ALA A 1 211 ? 8.014 4.054 -9.324 1.00 90.88 211 ALA A O 1
ATOM 1702 N N . GLY A 1 212 ? 8.798 2.532 -7.881 1.00 91.62 212 GLY A N 1
ATOM 1703 C CA . GLY A 1 212 ? 7.865 2.871 -6.803 1.00 91.62 212 GLY A CA 1
ATOM 1704 C C . GLY A 1 212 ? 8.135 4.228 -6.145 1.00 91.62 212 GLY A C 1
ATOM 1705 O O . GLY A 1 212 ? 7.193 4.976 -5.871 1.00 91.62 212 GLY A O 1
ATOM 1706 N N . LEU A 1 213 ? 9.408 4.600 -5.979 1.00 89.38 213 LEU A N 1
ATOM 1707 C CA . LEU A 1 213 ? 9.782 5.943 -5.530 1.00 89.38 213 LEU A CA 1
ATOM 1708 C C . LEU A 1 213 ? 9.384 6.988 -6.574 1.00 89.38 213 LEU A C 1
ATOM 1710 O O . LEU A 1 213 ? 8.736 7.972 -6.232 1.00 89.38 213 LEU A O 1
ATOM 1714 N N . TYR A 1 214 ? 9.685 6.739 -7.851 1.00 89.00 214 TYR A N 1
ATOM 1715 C CA . TYR A 1 214 ? 9.262 7.600 -8.957 1.00 89.00 214 TYR A CA 1
ATOM 1716 C C . TYR A 1 214 ? 7.745 7.837 -8.935 1.00 89.00 214 TYR A C 1
ATOM 1718 O O . TYR A 1 214 ? 7.284 8.976 -8.985 1.00 89.00 214 TYR A O 1
ATOM 1726 N N . GLN A 1 215 ? 6.951 6.775 -8.777 1.00 91.56 215 GLN A N 1
ATOM 1727 C CA . GLN A 1 215 ? 5.498 6.888 -8.661 1.00 91.56 215 GLN A CA 1
ATOM 1728 C C . GLN A 1 215 ? 5.070 7.763 -7.472 1.00 91.56 215 GLN A C 1
ATOM 1730 O O . GLN A 1 215 ? 4.167 8.591 -7.617 1.00 91.56 215 GLN A O 1
ATOM 1735 N N . THR A 1 216 ? 5.720 7.603 -6.319 1.00 88.69 216 THR A N 1
ATOM 1736 C CA . THR A 1 216 ? 5.440 8.387 -5.106 1.00 88.69 216 THR A CA 1
ATOM 1737 C C . THR A 1 216 ? 5.794 9.862 -5.297 1.00 88.69 216 THR A C 1
ATOM 1739 O O . THR A 1 216 ? 5.006 10.737 -4.940 1.00 88.69 216 THR A O 1
ATOM 1742 N N . LEU A 1 217 ? 6.927 10.154 -5.938 1.00 87.12 217 LEU A N 1
ATOM 1743 C CA . LEU A 1 217 ? 7.348 11.511 -6.286 1.00 87.12 217 LEU A CA 1
ATOM 1744 C C . LEU A 1 217 ? 6.364 12.188 -7.246 1.00 87.12 217 LEU A C 1
ATOM 1746 O O . LEU A 1 217 ? 5.981 13.335 -7.018 1.00 87.12 217 LEU A O 1
ATOM 1750 N N . VAL A 1 218 ? 5.886 11.477 -8.272 1.00 87.88 218 VAL A N 1
ATOM 1751 C CA . VAL A 1 218 ? 4.853 11.988 -9.192 1.00 87.88 218 VAL A CA 1
ATOM 1752 C C . VAL A 1 218 ? 3.554 12.301 -8.446 1.00 87.88 218 VAL A C 1
ATOM 1754 O O . VAL A 1 218 ? 2.916 13.332 -8.689 1.00 87.88 218 VAL A O 1
ATOM 1757 N N . TRP A 1 219 ? 3.156 11.441 -7.505 1.00 87.06 219 TRP A N 1
ATOM 1758 C CA . TRP A 1 219 ? 2.008 11.718 -6.648 1.00 87.06 219 TRP A CA 1
ATOM 1759 C C . TRP A 1 219 ? 2.238 12.984 -5.807 1.00 87.06 219 TRP A C 1
ATOM 1761 O O . TRP A 1 219 ? 1.408 13.894 -5.864 1.00 87.06 219 TRP A O 1
ATOM 1771 N N . LEU A 1 220 ? 3.381 13.110 -5.125 1.00 84.12 220 LEU A N 1
ATOM 1772 C CA . LEU A 1 220 ? 3.733 14.290 -4.324 1.00 84.12 220 LEU A CA 1
ATOM 1773 C C . LEU A 1 220 ? 3.731 15.571 -5.161 1.00 84.12 220 LEU A C 1
ATOM 1775 O O . LEU A 1 220 ? 3.121 16.564 -4.764 1.00 84.12 220 LEU A O 1
ATOM 1779 N N . GLN A 1 221 ? 4.332 15.552 -6.350 1.00 81.69 221 GLN A N 1
ATOM 1780 C CA . GLN A 1 221 ? 4.379 16.699 -7.261 1.00 81.69 221 GLN A CA 1
ATOM 1781 C C . GLN A 1 221 ? 2.974 17.203 -7.623 1.00 81.69 221 GLN A C 1
ATOM 1783 O O . GLN A 1 221 ? 2.739 18.411 -7.739 1.00 81.69 221 GLN A O 1
ATOM 1788 N N . SER A 1 222 ? 2.023 16.278 -7.762 1.00 80.00 222 SER A N 1
ATOM 1789 C CA . SER A 1 222 ? 0.633 16.599 -8.078 1.00 80.00 222 SER A CA 1
ATOM 1790 C C . SER A 1 222 ? -0.144 17.223 -6.915 1.00 80.00 222 SER A C 1
ATOM 1792 O O . SER A 1 222 ? -1.107 17.945 -7.163 1.00 80.00 222 SER A O 1
ATOM 1794 N N . GLN A 1 223 ? 0.262 16.944 -5.672 1.00 76.44 223 GLN A N 1
ATOM 1795 C CA . GLN A 1 223 ? -0.327 17.517 -4.456 1.00 76.44 223 GLN A CA 1
ATOM 1796 C C . GLN A 1 223 ? 0.391 18.802 -4.016 1.00 76.44 223 GLN A C 1
ATOM 1798 O O . GLN A 1 223 ? -0.153 19.590 -3.248 1.00 76.44 223 GLN A O 1
ATOM 1803 N N . THR A 1 2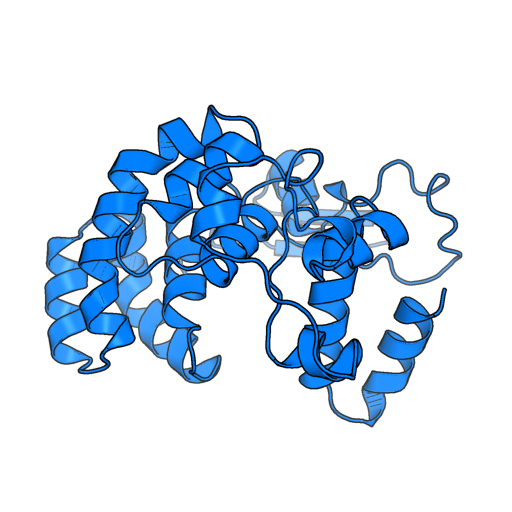24 ? 1.618 19.016 -4.496 1.00 75.75 224 THR A N 1
ATOM 1804 C CA . THR A 1 224 ? 2.491 20.099 -4.044 1.00 75.75 224 THR A CA 1
ATOM 1805 C C . THR A 1 224 ? 2.169 21.418 -4.764 1.00 75.75 224 THR A C 1
ATOM 1807 O O . THR A 1 224 ? 2.113 21.436 -6.001 1.00 75.75 224 THR A O 1
ATOM 1810 N N . PRO A 1 225 ? 2.006 22.540 -4.029 1.00 70.25 225 PRO A N 1
ATOM 1811 C CA . PRO A 1 225 ? 1.857 23.872 -4.613 1.00 70.25 225 PRO A CA 1
ATOM 1812 C C . PRO A 1 225 ? 3.041 24.263 -5.509 1.00 70.25 225 PRO A C 1
ATOM 1814 O O . PRO A 1 225 ? 4.184 23.870 -5.265 1.00 70.25 225 PRO A O 1
ATOM 1817 N N . SER A 1 226 ? 2.785 25.107 -6.510 1.00 61.78 226 SER A N 1
ATOM 1818 C CA . SER A 1 226 ? 3.723 25.491 -7.580 1.00 61.78 226 SER A CA 1
ATOM 1819 C C . SER A 1 226 ? 5.108 25.937 -7.085 1.00 61.78 226 SER A C 1
ATOM 1821 O O . SER A 1 226 ? 6.116 25.648 -7.724 1.00 61.78 226 SER A O 1
ATOM 1823 N N . ALA A 1 227 ? 5.181 26.585 -5.917 1.00 55.50 227 ALA A N 1
ATOM 1824 C CA . ALA A 1 227 ? 6.425 27.090 -5.334 1.00 55.50 227 ALA A CA 1
ATOM 1825 C C . ALA A 1 227 ? 7.433 25.988 -4.945 1.00 55.50 227 ALA A C 1
ATOM 1827 O O . ALA A 1 227 ? 8.637 26.200 -5.058 1.00 55.50 227 ALA A O 1
ATOM 1828 N N . LYS A 1 228 ? 6.959 24.801 -4.537 1.00 60.84 228 LYS A N 1
ATOM 1829 C CA . LYS A 1 228 ? 7.802 23.659 -4.122 1.00 60.84 228 LYS A CA 1
ATOM 1830 C C . LYS A 1 228 ? 7.959 22.595 -5.219 1.00 60.84 228 LYS A C 1
ATOM 1832 O O . LYS A 1 228 ? 8.736 21.656 -5.068 1.00 60.84 228 LYS A O 1
ATOM 1837 N N . ARG A 1 229 ? 7.260 22.757 -6.348 1.00 64.50 229 ARG A N 1
ATOM 1838 C CA . ARG A 1 229 ? 7.251 21.808 -7.472 1.00 64.50 229 ARG A CA 1
ATOM 1839 C C . ARG A 1 229 ? 8.609 21.703 -8.182 1.00 64.50 229 ARG A C 1
ATOM 1841 O O . ARG A 1 229 ? 9.015 20.602 -8.536 1.00 64.50 229 ARG A O 1
ATOM 1848 N N . ARG A 1 230 ? 9.350 22.815 -8.271 1.00 60.84 230 ARG A N 1
ATOM 1849 C CA . ARG A 1 230 ? 10.685 22.884 -8.900 1.00 60.84 230 ARG A CA 1
ATOM 1850 C C . ARG A 1 230 ? 11.736 21.986 -8.236 1.00 60.84 230 ARG A C 1
ATOM 1852 O O . ARG A 1 230 ? 12.637 21.507 -8.915 1.00 60.84 230 ARG A O 1
ATOM 1859 N N . LEU A 1 231 ? 11.627 21.745 -6.926 1.00 63.28 231 LEU A N 1
ATOM 1860 C CA . LEU A 1 231 ? 12.531 20.835 -6.216 1.00 63.28 231 LEU A CA 1
ATOM 1861 C C . LEU A 1 231 ? 12.267 19.375 -6.612 1.00 63.28 231 LEU A C 1
ATOM 1863 O O . LEU A 1 231 ? 13.204 18.642 -6.901 1.00 63.28 231 LEU A O 1
ATOM 1867 N N . LEU A 1 232 ? 10.994 18.978 -6.684 1.00 63.94 232 LEU A N 1
ATOM 1868 C CA . LEU A 1 232 ? 10.601 17.627 -7.095 1.00 63.94 232 LEU A CA 1
ATOM 1869 C C . LEU A 1 232 ? 10.912 17.364 -8.575 1.00 63.94 232 LEU A C 1
ATOM 1871 O O . LEU A 1 232 ? 11.327 16.265 -8.920 1.00 63.94 232 LEU A O 1
ATOM 1875 N N . GLU A 1 233 ? 10.774 18.373 -9.439 1.00 64.94 233 GLU A N 1
ATOM 1876 C CA . GLU A 1 233 ? 11.155 18.282 -10.856 1.00 64.94 233 GLU A CA 1
ATOM 1877 C C . GLU A 1 233 ? 12.649 18.012 -11.037 1.00 64.94 233 GLU A C 1
ATOM 1879 O O . GLU A 1 233 ? 13.013 17.147 -11.825 1.00 64.94 233 GLU A O 1
ATOM 1884 N N . ARG A 1 234 ? 13.514 18.688 -10.270 1.00 63.00 234 ARG A N 1
ATOM 1885 C CA . ARG A 1 234 ? 14.962 18.432 -10.314 1.00 63.00 234 ARG A CA 1
ATOM 1886 C C . ARG A 1 234 ? 15.300 16.994 -9.928 1.00 63.00 234 ARG A C 1
ATOM 1888 O O . ARG A 1 234 ? 16.136 16.395 -10.582 1.00 63.00 234 ARG A O 1
ATOM 1895 N N . ILE A 1 235 ? 14.620 16.441 -8.925 1.00 63.94 235 ILE A N 1
ATOM 1896 C CA . ILE A 1 235 ? 14.848 15.067 -8.445 1.00 63.94 235 ILE A CA 1
ATOM 1897 C C . ILE A 1 235 ? 14.324 14.019 -9.438 1.00 63.94 235 ILE A C 1
ATOM 1899 O O . ILE A 1 235 ? 14.874 12.930 -9.534 1.00 63.94 235 ILE A O 1
ATOM 1903 N N . LEU A 1 236 ? 13.263 14.333 -10.186 1.00 58.56 236 LEU A N 1
ATOM 1904 C CA . LEU A 1 236 ? 12.705 13.440 -11.207 1.00 58.56 236 LEU A CA 1
ATOM 1905 C C . LEU A 1 236 ? 13.507 13.424 -12.523 1.00 58.56 236 LEU A C 1
ATOM 1907 O O . LEU A 1 236 ? 13.287 12.525 -13.335 1.00 58.56 236 LEU A O 1
ATOM 1911 N N . LEU A 1 237 ? 14.376 14.417 -12.753 1.00 54.28 237 LEU A N 1
ATOM 1912 C CA . LEU A 1 237 ? 15.155 14.600 -13.988 1.00 54.28 237 LEU A CA 1
ATOM 1913 C C . LEU A 1 237 ? 16.639 14.203 -13.865 1.00 54.28 237 LEU A C 1
ATOM 1915 O O . LEU A 1 237 ? 17.335 14.200 -14.879 1.00 54.28 237 LEU A O 1
ATOM 1919 N N . THR A 1 238 ? 17.111 13.892 -12.656 1.00 49.38 238 THR A N 1
ATOM 1920 C CA . THR A 1 238 ? 18.447 13.336 -12.356 1.00 49.38 238 THR A CA 1
ATOM 1921 C C . THR A 1 238 ? 18.408 11.820 -12.267 1.00 49.38 238 THR A C 1
ATOM 1923 O O . THR A 1 238 ? 19.329 11.173 -12.803 1.00 49.38 238 THR A O 1
#

Foldseek 3Di:
DDFDQPPKDWDDDPNDIDIDSDDPVQSCQQQQVLLDDPPVVPPDPPDDDDHAHAALRRLQLQLLLLLLPPPDDNVVSVVLCVLQVVCSNVVVLVSQCVVLVVVPDPSSNCRSQQSVLCVVCVVVLVVDDLLSNLLSSLVRPPRDSQSSFSSCCRNPSFLPDHHCDPLVDVVVDDDQDADDSVQSNVDDLVPGPCNVRHPRNVLCVVQPRCSSVLVVLSVCLVVDPPVCNVSSVVVNVD

pLDDT: mean 87.91, std 14.58, range [33.62, 98.62]

Secondary structure (DSSP, 8-state):
--STTTT-EEEEETTEEEEES--HHHHHHHH-GGG-SSTTTT---SS--------STTHHHHHHHHHHTTTS-HHHHHHHHHHHHHHHHTT-HHHHHHHHHHH--HHHHHHHHHHHHHHHHHHHHHTS-HHHHHHHHTTSTT--HHHHHHHHHHHSS-S-S----HHHHHHH-S--BPPPHHHHHH--GGG-TTTTTBHHHHHHHHHGGGHHHHHHHHHHHHHS-HHHHHHHHHHHH-

Nearest PDB structures (foldseek):
  1orp-assembly1_A  TM=4.569E-01  e=9.824E-02  Geobacillus stearothermophilus
  5kn8-assembly1_A  TM=5.689E-01  e=1.736E+00  Geobacillus stearothermophilus

Organism: Pyrolobus fumarii (strain DSM 11204 / 1A) (NCBI:txid694429)

Sequence (238 aa):
MYGWRTGAILWAEDRRVCCEGCLLNELIAWSGLWMTGSPRDFGLGEGPVIGLSVSPWDDKLIFSSIFLSQNTSYARVLAWMEKLAPFIIEEKIERVEQLAAELGSYQVRLLPLALRRYIEARLAVYASNIWAARRILLTIPHVGVKIAHAHLLFTMYSGFPFPVDRHLRRMVGGNPVLPDKRLCKSYPCPRCPHRDSCTVWRLYKMYGLRAGLYQTLVWLQSQTPSAKRRLLERILLT

Solvent-accessible surface area (backbone atoms only — not comparable to full-atom values): 13565 Å² total; per-residue (Å²): 135,82,62,74,59,63,86,48,46,76,51,76,58,97,96,39,81,48,66,46,75,66,51,72,71,53,49,33,29,51,60,4,48,73,77,54,63,63,79,77,82,66,79,63,65,104,62,87,86,82,48,56,57,30,41,62,80,35,42,65,59,50,42,49,51,53,58,44,47,63,96,56,54,70,72,58,37,49,63,50,42,73,72,38,46,69,34,57,74,71,63,37,50,71,58,39,40,55,53,18,58,74,69,67,42,69,60,48,54,48,39,42,64,29,49,53,50,41,65,76,42,44,65,60,35,73,76,36,58,74,58,55,20,43,29,56,44,53,68,32,64,94,39,47,57,46,45,36,19,41,38,44,32,35,38,37,104,33,31,58,52,50,46,81,46,76,50,46,46,59,71,73,39,88,86,68,39,70,76,51,59,70,55,52,56,75,32,51,67,96,72,31,94,58,29,86,64,18,43,64,47,47,44,30,74,75,46,44,62,47,31,28,47,52,46,51,50,44,42,49,48,74,73,44,59,76,90,61,31,63,61,52,51,54,65,75,74,108

Mean predicted aligned error: 5.83 Å

InterPro domains:
  IPR011257 DNA glycosylase [SSF48150] (62-201)
  IPR023170 Helix-hairpin-helix, base-excision DNA repair, C-terminal [G3DSA:1.10.1670.10] (159-172)

Radius of gyration: 18.23 Å; Cα contacts (8 Å, |Δi|>4): 296; chains: 1; bounding box: 51×44×44 Å